Protein AF-A0A256XUZ3-F1 (afdb_monomer_lite)

Secondary structure (DSSP, 8-state):
-HHHHHHHHHHHHHHHHHHHHHHHHTTHHHHHHHTT-TT-HHHHHHHHHHHHHHHHHHHHHHHHHHHHHHHHHSS---HHHHHHHHHHHHHHHHHHHHHHHHHHHHHHHHHHHHTTSSSSS----------------------------------HHHHHHHHHHHHHHHHHHHHHHHHHHHHHHHHHTTSSS---HHHHHHHHHHHHHHHHHHHHHHHHHHH-S-HHHHHHHHHHHHHHHHHHTT----TT--HHHHHHHHHHH-TTS-HHHHHHHHHHHHHHHH--S---HHHHHHHHHHHHHHHHHHHHTTSS--

pLDDT: mean 73.18, std 17.3, range [32.84, 97.81]

Radius of gyration: 40.04 Å; chains: 1; bounding box: 94×62×120 Å

Structure (mmCIF, N/CA/C/O backbone):
data_AF-A0A256XUZ3-F1
#
_entry.id   AF-A0A256XUZ3-F1
#
loop_
_atom_site.group_PDB
_atom_site.id
_atom_site.type_symbol
_atom_site.label_atom_id
_atom_site.label_alt_id
_atom_site.label_comp_id
_atom_site.label_asym_id
_atom_site.label_entity_id
_atom_site.label_seq_id
_atom_site.pdbx_PDB_ins_code
_atom_site.Cartn_x
_atom_site.Cartn_y
_atom_site.Cartn_z
_atom_site.occupancy
_atom_site.B_iso_or_equiv
_atom_site.auth_seq_id
_atom_site.auth_comp_id
_atom_site.auth_asym_id
_atom_site.auth_atom_id
_atom_site.pdbx_PDB_model_num
ATOM 1 N N . MET A 1 1 ? 4.227 -20.526 -6.592 1.00 50.41 1 MET A N 1
ATOM 2 C CA . MET A 1 1 ? 4.902 -20.087 -7.840 1.00 50.41 1 MET A CA 1
ATOM 3 C C . MET A 1 1 ? 6.262 -19.409 -7.628 1.00 50.41 1 MET A C 1
ATOM 5 O O . MET A 1 1 ? 7.226 -19.914 -8.185 1.00 50.41 1 MET A O 1
ATOM 9 N N . ARG A 1 2 ? 6.409 -18.346 -6.809 1.00 39.12 2 ARG A N 1
ATOM 10 C CA . ARG A 1 2 ? 7.700 -17.618 -6.651 1.00 39.12 2 ARG A CA 1
ATOM 11 C C . ARG A 1 2 ? 8.914 -18.507 -6.335 1.00 39.12 2 ARG A C 1
ATOM 13 O O . ARG A 1 2 ? 9.925 -18.398 -7.014 1.00 39.12 2 ARG A O 1
ATOM 20 N N . ARG A 1 3 ? 8.809 -19.437 -5.375 1.00 54.94 3 ARG A N 1
ATOM 21 C CA . ARG A 1 3 ? 9.924 -20.339 -4.998 1.00 54.94 3 ARG A CA 1
ATOM 22 C C . ARG A 1 3 ? 10.396 -21.268 -6.128 1.00 54.94 3 ARG A C 1
ATOM 24 O O . ARG A 1 3 ? 11.566 -21.632 -6.147 1.00 54.94 3 ARG A O 1
ATOM 31 N N . TYR A 1 4 ? 9.519 -21.631 -7.067 1.00 57.84 4 TYR A N 1
ATOM 32 C CA . TYR A 1 4 ? 9.888 -22.480 -8.205 1.00 57.84 4 TYR A CA 1
ATOM 33 C C . TYR A 1 4 ? 10.671 -21.700 -9.268 1.00 57.84 4 TYR A C 1
ATOM 35 O O . TYR A 1 4 ? 11.648 -22.221 -9.794 1.00 57.84 4 TYR A O 1
ATOM 43 N N . MET A 1 5 ? 10.325 -20.433 -9.519 1.00 51.75 5 MET A N 1
ATOM 44 C CA . MET A 1 5 ? 11.054 -19.608 -10.492 1.00 51.75 5 MET A CA 1
ATOM 45 C C . MET A 1 5 ? 12.489 -19.295 -10.054 1.00 51.75 5 MET A C 1
ATOM 47 O O . MET A 1 5 ? 13.387 -19.326 -10.890 1.00 51.75 5 MET A O 1
ATOM 51 N N . TYR A 1 6 ? 12.735 -19.082 -8.755 1.00 61.41 6 TYR A N 1
ATOM 52 C CA . TYR A 1 6 ? 14.103 -18.890 -8.250 1.00 61.41 6 TYR A CA 1
ATOM 53 C C . TYR A 1 6 ? 14.989 -20.106 -8.509 1.00 61.41 6 TYR A C 1
ATOM 55 O O . TYR A 1 6 ? 16.128 -19.945 -8.934 1.00 61.41 6 TYR A O 1
ATOM 63 N N . LYS A 1 7 ? 14.457 -21.319 -8.309 1.00 67.00 7 LYS A N 1
ATOM 64 C CA . LYS A 1 7 ? 15.202 -22.555 -8.573 1.00 67.00 7 LYS A CA 1
ATOM 65 C C . LYS A 1 7 ? 15.533 -22.712 -10.055 1.00 67.00 7 LYS A C 1
ATOM 67 O O . LYS A 1 7 ? 16.659 -23.066 -10.375 1.00 67.00 7 LYS A O 1
ATOM 72 N N . VAL A 1 8 ? 14.591 -22.398 -10.947 1.00 67.00 8 VAL A N 1
ATOM 73 C CA . VAL A 1 8 ? 14.813 -22.477 -12.401 1.00 67.00 8 VAL A CA 1
ATOM 74 C C . VAL A 1 8 ? 15.864 -21.461 -12.860 1.00 67.00 8 VAL A C 1
ATOM 76 O O . VAL A 1 8 ? 16.761 -21.819 -13.617 1.00 67.00 8 VAL A O 1
ATOM 79 N N . PHE A 1 9 ? 15.812 -20.223 -12.359 1.00 69.00 9 PHE A N 1
ATOM 80 C CA . PHE A 1 9 ? 16.793 -19.190 -12.702 1.00 69.00 9 PHE A CA 1
ATOM 81 C C . PHE A 1 9 ? 18.204 -19.537 -12.207 1.00 69.00 9 PHE A C 1
ATOM 83 O O . PHE A 1 9 ? 19.164 -19.449 -12.968 1.00 69.00 9 PHE A O 1
ATOM 90 N N . TYR A 1 10 ? 18.331 -19.993 -10.957 1.00 71.81 10 TYR A N 1
ATOM 91 C CA . TYR A 1 10 ? 19.624 -20.398 -10.397 1.00 71.81 10 TYR A CA 1
ATOM 92 C C . TYR A 1 10 ? 20.227 -21.591 -11.144 1.00 71.81 10 TYR A C 1
ATOM 94 O O . TYR A 1 10 ? 21.433 -21.638 -11.370 1.00 71.81 10 TYR A O 1
ATOM 102 N N . LEU A 1 11 ? 19.384 -22.536 -11.564 1.00 73.62 11 LEU A N 1
ATOM 103 C CA . LEU A 1 11 ? 19.809 -23.715 -12.308 1.00 73.62 11 LEU A CA 1
ATOM 104 C C . LEU A 1 11 ? 20.280 -23.347 -13.722 1.00 73.62 11 LEU A C 1
ATOM 106 O O . LEU A 1 11 ? 21.341 -23.800 -14.140 1.00 73.62 11 LEU A O 1
ATOM 110 N N . ALA A 1 12 ? 19.567 -22.454 -14.417 1.00 68.62 12 ALA A N 1
ATOM 111 C CA . ALA A 1 12 ? 20.003 -21.927 -15.712 1.00 68.62 12 ALA A CA 1
ATOM 112 C C . ALA A 1 12 ? 21.345 -21.178 -15.608 1.00 68.62 12 ALA A C 1
ATOM 114 O O . ALA A 1 12 ? 22.254 -21.409 -16.403 1.00 68.62 12 ALA A O 1
ATOM 115 N N . MET A 1 13 ? 21.498 -20.340 -14.582 1.00 70.69 13 MET A N 1
ATOM 116 C CA . MET A 1 13 ? 22.736 -19.604 -14.308 1.00 70.69 13 MET A CA 1
ATOM 117 C C . MET A 1 13 ? 23.909 -20.528 -13.983 1.00 70.69 13 MET A C 1
ATOM 119 O O . MET A 1 13 ? 25.001 -20.353 -14.520 1.00 70.69 13 MET A O 1
ATOM 123 N N . SER A 1 14 ? 23.677 -21.551 -13.158 1.00 74.12 14 SER A N 1
ATOM 124 C CA . SER A 1 14 ? 24.688 -22.555 -12.831 1.00 74.12 14 SER A CA 1
ATOM 125 C C . SER A 1 14 ? 25.152 -23.311 -14.076 1.00 74.12 14 SER A C 1
ATOM 127 O O . SER A 1 14 ? 26.349 -23.507 -14.239 1.00 74.12 14 SER A O 1
ATOM 129 N N . ILE A 1 15 ? 24.236 -23.697 -14.972 1.00 72.62 15 ILE A N 1
ATOM 130 C CA . ILE A 1 15 ? 24.580 -24.398 -16.219 1.00 72.62 15 ILE A CA 1
ATOM 131 C C . ILE A 1 15 ? 25.445 -23.509 -17.120 1.00 72.62 15 ILE A C 1
ATOM 133 O O . ILE A 1 15 ? 26.460 -23.970 -17.638 1.00 72.62 15 ILE A O 1
ATOM 137 N N . ILE A 1 16 ? 25.086 -22.230 -17.275 1.00 71.50 16 ILE A N 1
ATOM 138 C CA . ILE A 1 16 ? 25.849 -21.275 -18.094 1.00 71.50 16 ILE A CA 1
ATOM 139 C C . ILE A 1 16 ? 27.266 -21.087 -17.536 1.00 71.50 16 ILE A C 1
ATOM 141 O O . ILE A 1 16 ? 28.240 -21.137 -18.290 1.00 71.50 16 ILE A O 1
ATOM 145 N N . ILE A 1 17 ? 27.401 -20.920 -16.218 1.00 73.44 17 ILE A N 1
ATOM 146 C CA . ILE A 1 17 ? 28.706 -20.774 -15.561 1.00 73.44 17 ILE A CA 1
ATOM 147 C C . ILE A 1 17 ? 29.530 -22.057 -15.725 1.00 73.44 17 ILE A C 1
ATOM 149 O O . ILE A 1 17 ? 30.690 -21.987 -16.122 1.00 73.44 17 ILE A O 1
ATOM 153 N N . SER A 1 18 ? 28.937 -23.232 -15.501 1.00 71.75 18 SER A N 1
ATOM 154 C CA . SER A 1 18 ? 29.626 -24.518 -15.657 1.00 71.75 18 SER A CA 1
ATOM 155 C C . SER A 1 18 ? 30.091 -24.780 -17.092 1.00 71.75 18 SER A C 1
ATOM 157 O O . SER A 1 18 ? 31.205 -25.263 -17.278 1.00 71.75 18 SER A O 1
ATOM 159 N N . LEU A 1 19 ? 29.297 -24.421 -18.107 1.00 69.62 19 LEU A N 1
ATOM 160 C CA . LEU A 1 19 ? 29.701 -24.527 -19.516 1.00 69.62 19 LEU A CA 1
ATOM 161 C C . LEU A 1 19 ? 30.858 -23.578 -19.852 1.00 69.62 19 LEU A C 1
ATOM 163 O O . LEU A 1 19 ? 31.786 -23.969 -20.558 1.00 69.62 19 LEU A O 1
ATOM 167 N N . SER A 1 20 ? 30.835 -22.364 -19.299 1.00 67.81 20 SER A N 1
ATOM 168 C CA . SER A 1 20 ? 31.886 -21.357 -19.500 1.00 67.81 20 SER A CA 1
ATOM 169 C C . SER A 1 20 ? 33.211 -21.788 -18.859 1.00 67.81 20 SER A C 1
ATOM 171 O O . SER A 1 20 ? 34.271 -21.701 -19.475 1.00 67.81 20 SER A O 1
ATOM 173 N N . VAL A 1 21 ? 33.147 -22.310 -17.630 1.00 72.75 21 VAL A N 1
ATOM 174 C CA . VAL A 1 21 ? 34.315 -22.773 -16.866 1.00 72.75 21 VAL A CA 1
ATOM 175 C C . VAL A 1 21 ? 34.870 -24.084 -17.429 1.00 72.75 21 VAL A C 1
ATOM 177 O O . VAL A 1 21 ? 36.085 -24.226 -17.545 1.00 72.75 21 VAL A O 1
ATOM 180 N N . GLY A 1 22 ? 34.011 -25.022 -17.841 1.00 70.44 22 GLY A N 1
ATOM 181 C CA . GLY A 1 22 ? 34.435 -26.282 -18.462 1.00 70.44 22 GLY A CA 1
ATOM 182 C C . GLY A 1 22 ? 35.214 -26.073 -19.764 1.00 70.44 22 GLY A C 1
ATOM 183 O O . GLY A 1 22 ? 36.191 -26.774 -20.018 1.00 70.44 22 GLY A O 1
ATOM 184 N N . TRP A 1 23 ? 34.844 -25.058 -20.549 1.00 62.03 23 TRP A N 1
ATOM 185 C CA . TRP A 1 23 ? 35.613 -24.635 -21.723 1.00 62.03 23 TRP A CA 1
ATOM 186 C C . TRP A 1 23 ? 36.977 -24.035 -21.352 1.00 62.03 23 TRP A C 1
ATOM 188 O O . TRP A 1 23 ? 37.973 -24.329 -22.010 1.00 62.03 23 TRP A O 1
ATOM 198 N N . LEU A 1 24 ? 37.043 -23.248 -20.271 1.00 57.44 24 LEU A N 1
ATOM 199 C CA . LEU A 1 24 ? 38.278 -22.622 -19.785 1.00 57.44 24 LEU A CA 1
ATOM 200 C C . LEU A 1 24 ? 39.294 -23.644 -19.243 1.00 57.44 24 LEU A C 1
ATOM 202 O O . LEU A 1 24 ? 40.498 -23.479 -19.402 1.00 57.44 24 LEU A O 1
ATOM 206 N N . ILE A 1 25 ? 38.821 -24.716 -18.605 1.00 67.75 25 ILE A N 1
ATOM 207 C CA . ILE A 1 25 ? 39.689 -25.749 -18.016 1.00 67.75 25 ILE A CA 1
ATOM 208 C C . ILE A 1 25 ? 40.275 -26.679 -19.092 1.00 67.75 25 ILE A C 1
ATOM 210 O O . ILE A 1 25 ? 41.312 -27.293 -18.864 1.00 67.75 25 ILE A O 1
ATOM 214 N N . ASN A 1 26 ? 39.677 -26.749 -20.287 1.00 57.66 26 ASN A N 1
ATOM 215 C CA . ASN A 1 26 ? 40.142 -27.618 -21.376 1.00 57.66 26 ASN A CA 1
ATOM 216 C C . ASN A 1 26 ? 41.239 -26.985 -22.268 1.00 57.66 26 ASN A C 1
ATOM 218 O O . ASN A 1 26 ? 41.648 -27.562 -23.277 1.00 57.66 26 ASN A O 1
ATOM 222 N N . ILE A 1 27 ? 41.755 -25.814 -21.879 1.00 55.72 27 ILE A N 1
ATOM 223 C CA . ILE A 1 27 ? 42.863 -25.107 -22.542 1.00 55.72 27 ILE A CA 1
ATOM 224 C C . ILE A 1 27 ? 44.182 -25.919 -22.627 1.00 55.72 27 ILE A C 1
ATOM 226 O O . ILE A 1 27 ? 44.805 -25.877 -23.690 1.00 55.72 27 ILE A O 1
ATOM 230 N N . PRO A 1 28 ? 44.625 -26.722 -21.633 1.00 52.62 28 PRO A N 1
ATOM 231 C CA . PRO A 1 28 ? 45.921 -27.404 -21.718 1.00 52.62 28 PRO A CA 1
ATOM 232 C C . PRO A 1 28 ? 45.946 -28.568 -22.728 1.00 52.62 28 PRO A C 1
ATOM 234 O O . PRO A 1 28 ? 47.021 -29.017 -23.120 1.00 52.62 28 PRO A O 1
ATOM 237 N N . TYR A 1 29 ? 44.789 -29.036 -23.217 1.00 52.72 29 TYR A N 1
ATOM 238 C CA . TYR A 1 29 ? 44.732 -29.998 -24.329 1.00 52.72 29 TYR A CA 1
ATOM 239 C C . TYR A 1 29 ? 44.915 -29.342 -25.708 1.00 52.72 29 TYR A C 1
ATOM 241 O O . TYR A 1 29 ? 45.295 -30.021 -26.663 1.00 52.72 29 TYR A O 1
ATOM 249 N N . GLN A 1 30 ? 44.695 -28.029 -25.825 1.00 49.94 30 GLN A N 1
ATOM 250 C CA . GLN A 1 30 ? 44.866 -27.293 -27.081 1.00 49.94 30 GLN A CA 1
ATOM 251 C C . GLN A 1 30 ? 46.348 -27.024 -27.385 1.00 49.94 30 GLN A C 1
ATOM 253 O O . GLN A 1 30 ? 46.742 -27.087 -28.547 1.00 49.94 30 GLN A O 1
ATOM 258 N N . GLU A 1 31 ? 47.200 -26.828 -26.370 1.00 50.59 31 GLU A N 1
ATOM 259 C CA . GLU A 1 31 ? 48.636 -26.553 -26.566 1.00 50.59 31 GLU A CA 1
ATOM 260 C C . GLU A 1 31 ? 49.389 -27.697 -27.273 1.00 50.59 31 GLU A C 1
ATOM 262 O O . GLU A 1 31 ? 50.265 -27.446 -28.102 1.00 50.59 31 GLU A O 1
ATOM 267 N N . LYS A 1 32 ? 49.014 -28.963 -27.032 1.00 52.03 32 LYS A N 1
ATOM 268 C CA . LYS A 1 32 ? 49.636 -30.116 -27.717 1.00 52.03 32 LYS A CA 1
ATOM 269 C C . LYS A 1 32 ? 49.246 -30.238 -29.193 1.00 52.03 32 LYS A C 1
ATOM 271 O O . LYS A 1 32 ? 50.032 -30.761 -29.978 1.00 52.03 32 LYS A O 1
ATOM 276 N N . ILE A 1 33 ? 48.070 -29.743 -29.580 1.00 52.03 33 ILE A N 1
ATOM 277 C CA . ILE A 1 33 ? 47.629 -29.681 -30.985 1.00 52.03 33 ILE A CA 1
ATOM 278 C C . ILE A 1 33 ? 48.245 -28.450 -31.682 1.00 52.03 33 ILE A C 1
ATOM 280 O O . ILE A 1 33 ? 48.550 -28.490 -32.874 1.00 52.03 33 ILE A O 1
ATOM 284 N N . PHE A 1 34 ? 48.512 -27.384 -30.922 1.00 46.97 34 PHE A N 1
ATOM 285 C CA . PHE A 1 34 ? 49.065 -26.112 -31.396 1.00 46.97 34 PHE A CA 1
ATOM 286 C C . PHE A 1 34 ? 50.466 -26.216 -32.015 1.00 46.97 34 PHE A C 1
ATOM 288 O O . PHE A 1 34 ? 50.749 -25.531 -32.995 1.00 46.97 34 PHE A O 1
ATOM 295 N N . ASN A 1 35 ? 51.324 -27.108 -31.511 1.00 50.84 35 ASN A N 1
ATOM 296 C CA . ASN A 1 35 ? 52.684 -27.263 -32.044 1.00 50.84 35 ASN A CA 1
ATOM 297 C C . ASN A 1 35 ? 52.763 -28.031 -33.378 1.00 50.84 35 ASN A C 1
ATOM 299 O O . ASN A 1 35 ? 53.811 -28.015 -34.018 1.00 50.84 35 ASN A O 1
ATOM 303 N N . ILE A 1 36 ? 51.681 -28.677 -33.830 1.00 51.81 36 ILE A N 1
ATOM 304 C CA . ILE A 1 36 ? 51.657 -29.431 -35.100 1.00 51.81 36 ILE A CA 1
ATOM 305 C C . ILE A 1 36 ? 51.030 -28.608 -36.244 1.00 51.81 36 ILE A C 1
ATOM 307 O O . ILE A 1 36 ? 51.237 -28.917 -37.415 1.00 51.81 36 ILE A O 1
ATOM 311 N N . VAL A 1 37 ? 50.328 -27.507 -35.948 1.00 47.38 37 VAL A N 1
ATOM 312 C CA . VAL A 1 37 ? 49.571 -26.729 -36.949 1.00 47.38 37 VAL A CA 1
ATOM 313 C C . VAL A 1 37 ? 50.014 -25.263 -36.955 1.00 47.38 37 VAL A C 1
ATOM 315 O O . VAL A 1 37 ? 49.250 -24.346 -36.673 1.00 47.38 37 VAL A O 1
ATOM 318 N N . VAL A 1 38 ? 51.269 -25.021 -37.335 1.00 47.53 38 VAL A N 1
ATOM 319 C CA . VAL A 1 38 ? 51.897 -23.681 -37.402 1.00 47.53 38 VAL A CA 1
ATOM 320 C C . VAL A 1 38 ? 51.311 -22.781 -38.519 1.00 47.53 38 VAL A C 1
ATOM 322 O O . VAL A 1 38 ? 51.736 -21.647 -38.692 1.00 47.53 38 VAL A O 1
ATOM 325 N N . ASN A 1 39 ? 50.281 -23.217 -39.257 1.00 52.41 39 ASN A N 1
ATOM 326 C CA . ASN A 1 39 ? 49.783 -22.505 -40.446 1.00 52.41 39 ASN A CA 1
ATOM 327 C C . ASN A 1 39 ? 48.272 -22.195 -40.483 1.00 52.41 39 ASN A C 1
ATOM 329 O O . ASN A 1 39 ? 47.746 -21.889 -41.550 1.00 52.41 39 ASN A O 1
ATOM 333 N N . MET A 1 40 ? 47.552 -22.226 -39.356 1.00 53.09 40 MET A N 1
ATOM 334 C CA . MET A 1 40 ? 46.112 -21.893 -39.329 1.00 53.09 40 MET A CA 1
ATOM 335 C C . MET A 1 40 ? 45.776 -20.703 -38.404 1.00 53.09 40 MET A C 1
ATOM 337 O O . MET A 1 40 ? 44.991 -20.854 -37.465 1.00 53.09 40 MET A O 1
ATOM 341 N N . PRO A 1 41 ? 46.283 -19.481 -38.679 1.00 65.00 41 PRO A N 1
ATOM 342 C CA . PRO A 1 41 ? 45.883 -18.268 -37.949 1.00 65.00 41 PRO A CA 1
ATOM 343 C C . PRO A 1 41 ? 44.366 -18.012 -38.013 1.00 65.00 41 PRO A C 1
ATOM 345 O O . PRO A 1 41 ? 43.793 -17.378 -37.129 1.00 65.00 41 PRO A O 1
ATOM 348 N N . LEU A 1 42 ? 43.698 -18.554 -39.034 1.00 59.41 42 LEU A N 1
ATOM 349 C CA . LEU A 1 42 ? 42.261 -18.424 -39.244 1.00 59.41 42 LEU A CA 1
ATOM 350 C C . LEU A 1 42 ? 41.437 -19.173 -38.186 1.00 59.41 42 LEU A C 1
ATOM 352 O O . LEU A 1 42 ? 40.407 -18.671 -37.751 1.00 59.41 42 LEU A O 1
ATOM 356 N N . LEU A 1 43 ? 41.907 -20.339 -37.734 1.00 62.69 43 LEU A N 1
ATOM 357 C CA . LEU A 1 43 ? 41.189 -21.188 -36.777 1.00 62.69 43 LEU A CA 1
ATOM 358 C C . LEU A 1 43 ? 41.300 -20.628 -35.350 1.00 62.69 43 LEU A C 1
ATOM 360 O O . LEU A 1 43 ? 40.322 -20.625 -34.606 1.00 62.69 43 LEU A O 1
ATOM 364 N N . PHE A 1 44 ? 42.457 -20.048 -35.011 1.00 67.25 44 PHE A N 1
ATOM 365 C CA . PHE A 1 44 ? 42.651 -19.305 -33.764 1.00 67.25 44 PHE A CA 1
ATOM 366 C C . PHE A 1 44 ? 41.776 -18.047 -33.701 1.00 67.25 44 PHE A C 1
ATOM 368 O O . PHE A 1 44 ? 41.102 -17.812 -32.700 1.00 67.25 44 PHE A O 1
ATOM 375 N N . MET A 1 45 ? 41.728 -17.275 -34.792 1.00 68.06 45 MET A N 1
ATOM 376 C CA . MET A 1 45 ? 40.856 -16.102 -34.901 1.00 68.06 45 MET A CA 1
ATOM 377 C C . MET A 1 45 ? 39.375 -16.484 -34.792 1.00 68.06 45 MET A C 1
ATOM 379 O O . MET A 1 45 ? 38.622 -15.787 -34.115 1.00 68.06 45 MET A O 1
ATOM 383 N N . LEU A 1 46 ? 38.961 -17.610 -35.390 1.00 69.50 46 LEU A N 1
ATOM 384 C CA . LEU A 1 46 ? 37.590 -18.114 -35.282 1.00 69.50 46 LEU A CA 1
ATOM 385 C C . LEU A 1 46 ? 37.241 -18.493 -33.835 1.00 69.50 46 LEU A C 1
ATOM 387 O O . LEU A 1 46 ? 36.203 -18.069 -33.336 1.00 69.50 46 LEU A O 1
ATOM 391 N N . ASN A 1 47 ? 38.126 -19.225 -33.148 1.00 72.88 47 ASN A N 1
ATOM 392 C CA . ASN A 1 47 ? 37.919 -19.644 -31.758 1.00 72.88 47 ASN A CA 1
ATOM 393 C C . ASN A 1 47 ? 37.842 -18.450 -30.801 1.00 72.88 47 ASN A C 1
ATOM 395 O O . ASN A 1 47 ? 36.941 -18.366 -29.961 1.00 72.88 47 ASN A O 1
ATOM 399 N N . LEU A 1 48 ? 38.754 -17.490 -30.953 1.00 73.50 48 LEU A N 1
ATOM 400 C CA . LEU A 1 48 ? 38.756 -16.279 -30.142 1.00 73.50 48 LEU A CA 1
ATOM 401 C C . LEU A 1 48 ? 37.472 -15.463 -30.374 1.00 73.50 48 LEU A C 1
ATOM 403 O O . LEU A 1 48 ? 36.875 -14.938 -29.437 1.00 73.50 48 LEU A O 1
ATOM 407 N N . TRP A 1 49 ? 36.992 -15.413 -31.615 1.00 71.75 49 TRP A N 1
ATOM 408 C CA . TRP A 1 49 ? 35.759 -14.721 -31.967 1.00 71.75 49 TRP A CA 1
ATOM 409 C C . TRP A 1 49 ? 34.500 -15.427 -31.430 1.00 71.75 49 TRP A C 1
ATOM 411 O O . TRP A 1 49 ? 33.608 -14.774 -30.879 1.00 71.75 49 TRP A O 1
ATOM 421 N N . THR A 1 50 ? 34.443 -16.763 -31.488 1.00 75.38 50 THR A N 1
ATOM 422 C CA . THR A 1 50 ? 33.368 -17.536 -30.841 1.00 75.38 50 THR A CA 1
ATOM 423 C C . THR A 1 50 ? 33.347 -17.329 -29.329 1.00 75.38 50 THR A C 1
ATOM 425 O O . THR A 1 50 ? 32.279 -17.222 -28.733 1.00 75.38 50 THR A O 1
ATOM 428 N N . TYR A 1 51 ? 34.518 -17.178 -28.707 1.00 77.88 51 TYR A N 1
ATOM 429 C CA . TYR A 1 51 ? 34.618 -16.893 -27.281 1.00 77.88 51 TYR A CA 1
ATOM 430 C C . TYR A 1 51 ? 34.030 -15.518 -26.931 1.00 77.88 51 TYR A C 1
ATOM 432 O O . TYR A 1 51 ? 33.187 -15.415 -26.041 1.00 77.88 51 TYR A O 1
ATOM 440 N N . TYR A 1 52 ? 34.399 -14.462 -27.665 1.00 76.06 52 TYR A N 1
ATOM 441 C CA . TYR A 1 52 ? 33.873 -13.117 -27.406 1.00 76.06 52 TYR A CA 1
ATOM 442 C C . TYR A 1 52 ? 32.366 -12.995 -27.659 1.00 76.06 52 TYR A C 1
ATOM 444 O O . TYR A 1 52 ? 31.681 -12.280 -26.929 1.00 76.06 52 TYR A O 1
ATOM 452 N N . THR A 1 53 ? 31.828 -13.701 -28.655 1.00 76.12 53 THR A N 1
ATOM 453 C CA . THR A 1 53 ? 30.379 -13.708 -28.917 1.00 76.12 53 THR A CA 1
ATOM 454 C C . THR A 1 53 ? 29.600 -14.439 -27.825 1.00 76.12 53 THR A C 1
ATOM 456 O O . THR A 1 53 ? 28.579 -13.925 -27.369 1.00 76.12 53 THR A O 1
ATOM 459 N N . LEU A 1 54 ? 30.107 -15.575 -27.335 1.00 75.75 54 LEU A N 1
ATOM 460 C CA . LEU A 1 54 ? 29.546 -16.277 -26.175 1.00 75.75 54 LEU A CA 1
ATOM 461 C C . LEU A 1 54 ? 29.600 -15.423 -24.902 1.00 75.75 54 LEU A C 1
ATOM 463 O O . LEU A 1 54 ? 28.619 -15.347 -24.162 1.00 75.75 54 LEU A O 1
ATOM 467 N N . LEU A 1 55 ? 30.716 -14.734 -24.660 1.00 77.38 55 LEU A N 1
ATOM 468 C CA . LEU A 1 55 ? 30.865 -13.826 -23.523 1.00 77.38 55 LEU A CA 1
ATOM 469 C C . LEU A 1 55 ? 29.869 -12.655 -23.598 1.00 77.38 55 LEU A C 1
ATOM 471 O O . LEU A 1 55 ? 29.204 -12.333 -22.617 1.00 77.38 55 LEU A O 1
ATOM 475 N N . LEU A 1 56 ? 29.714 -12.035 -24.769 1.00 77.12 56 LEU A N 1
ATOM 476 C CA . LEU A 1 56 ? 28.755 -10.946 -24.954 1.00 77.12 56 LEU A CA 1
ATOM 477 C C . LEU A 1 56 ? 27.316 -11.432 -24.736 1.00 77.12 56 LEU A C 1
ATOM 479 O O . LEU A 1 56 ? 26.540 -10.775 -24.044 1.00 77.12 56 LEU A O 1
ATOM 483 N N . LEU A 1 57 ? 26.972 -12.604 -25.278 1.00 77.88 57 LEU A N 1
ATOM 484 C CA . LEU A 1 57 ? 25.654 -13.211 -25.108 1.00 77.88 57 LEU A CA 1
ATOM 485 C C . LEU A 1 57 ? 25.343 -13.479 -23.629 1.00 77.88 57 LEU A C 1
ATOM 487 O O . LEU A 1 57 ? 24.237 -13.186 -23.176 1.00 77.88 57 LEU A O 1
ATOM 491 N N . THR A 1 58 ? 26.308 -13.992 -22.859 1.00 75.62 58 THR A N 1
ATOM 492 C CA . THR A 1 58 ? 26.104 -14.249 -21.425 1.00 75.62 58 THR A CA 1
ATOM 493 C C . THR A 1 58 ? 25.898 -12.958 -20.636 1.00 75.62 58 THR A C 1
ATOM 495 O O . THR A 1 58 ? 24.968 -12.893 -19.835 1.00 75.62 58 THR A O 1
ATOM 498 N N . ILE A 1 59 ? 26.667 -11.898 -20.910 1.00 78.19 59 ILE A N 1
ATOM 499 C CA . ILE A 1 59 ? 26.475 -10.577 -20.281 1.00 78.19 59 ILE A CA 1
ATOM 500 C C . ILE A 1 59 ? 25.078 -10.017 -20.586 1.00 78.19 59 ILE A C 1
ATOM 502 O O . ILE A 1 59 ? 24.389 -9.531 -19.687 1.00 78.19 59 ILE A O 1
ATOM 506 N N . VAL A 1 60 ? 24.627 -10.127 -21.837 1.00 78.38 60 VAL A N 1
ATOM 507 C CA . VAL A 1 60 ? 23.297 -9.670 -22.261 1.00 78.38 60 VAL A CA 1
ATOM 508 C C . VAL A 1 60 ? 22.182 -10.456 -21.557 1.00 78.38 60 VAL A C 1
ATOM 510 O O . VAL A 1 60 ? 21.218 -9.859 -21.077 1.00 78.38 60 VAL A O 1
ATOM 513 N N . LEU A 1 61 ? 22.321 -11.780 -21.430 1.00 78.56 61 LEU A N 1
ATOM 514 C CA . LEU A 1 61 ? 21.356 -12.625 -20.717 1.00 78.56 61 LEU A CA 1
ATOM 515 C C . LEU A 1 61 ? 21.312 -12.327 -19.212 1.00 78.56 61 LEU A C 1
ATOM 517 O O . LEU A 1 61 ? 20.226 -12.280 -18.632 1.00 78.56 61 LEU A O 1
ATOM 521 N N . LEU A 1 62 ? 22.466 -12.081 -18.586 1.00 76.06 62 LEU A N 1
ATOM 522 C CA . LEU A 1 62 ? 22.551 -11.662 -17.183 1.00 76.06 62 LEU A CA 1
ATOM 523 C C . LEU A 1 62 ? 21.811 -10.349 -16.948 1.00 76.06 62 LEU A C 1
ATOM 525 O O . LEU A 1 62 ? 21.017 -10.240 -16.012 1.00 76.06 62 LEU A O 1
ATOM 529 N N . PHE A 1 63 ? 22.038 -9.372 -17.824 1.00 76.88 63 PHE A N 1
ATOM 530 C CA . PHE A 1 63 ? 21.382 -8.076 -17.743 1.00 76.88 63 PHE A CA 1
ATOM 531 C C . PHE A 1 63 ? 19.865 -8.200 -17.937 1.00 76.88 63 PHE A C 1
ATOM 533 O O . PHE A 1 63 ? 19.095 -7.634 -17.163 1.00 76.88 63 PHE A O 1
ATOM 540 N N . LEU A 1 64 ? 19.420 -9.010 -18.903 1.00 74.81 64 LEU A N 1
ATOM 541 C CA . LEU A 1 64 ? 18.000 -9.295 -19.119 1.00 74.81 64 LEU A CA 1
ATOM 542 C C . LEU A 1 64 ? 17.356 -9.943 -17.884 1.00 74.81 64 LEU A C 1
ATOM 544 O O . LEU A 1 64 ? 16.278 -9.529 -17.458 1.00 74.81 64 LEU A O 1
ATOM 548 N N . GLY A 1 65 ? 18.027 -10.930 -17.285 1.00 77.12 65 GLY A N 1
ATOM 549 C CA . GLY A 1 65 ? 17.575 -11.585 -16.059 1.00 77.12 65 GLY A CA 1
ATOM 550 C C . GLY A 1 65 ? 17.460 -10.612 -14.885 1.00 77.12 65 GLY A C 1
ATOM 551 O O . GLY A 1 65 ? 16.468 -10.642 -14.157 1.00 77.12 65 GLY A O 1
ATOM 552 N N . TYR A 1 66 ? 18.428 -9.706 -14.739 1.00 77.81 66 TYR A N 1
ATOM 553 C CA . TYR A 1 66 ? 18.413 -8.664 -13.713 1.00 77.81 66 TYR A CA 1
ATOM 554 C C . TYR A 1 66 ? 17.264 -7.663 -13.912 1.00 77.81 66 TYR A C 1
ATOM 556 O O . TYR A 1 66 ? 16.532 -7.367 -12.966 1.00 77.81 66 TYR A O 1
ATOM 564 N N . MET A 1 67 ? 17.040 -7.202 -15.145 1.00 73.19 67 MET A N 1
ATOM 565 C CA . MET A 1 67 ? 15.941 -6.287 -15.470 1.00 73.19 67 MET A CA 1
ATOM 566 C C . MET A 1 67 ? 14.572 -6.942 -15.255 1.00 73.19 67 MET A C 1
ATOM 568 O O . MET A 1 67 ? 13.683 -6.332 -14.662 1.00 73.19 67 MET A O 1
ATOM 572 N N . LEU A 1 68 ? 14.408 -8.206 -15.663 1.00 72.50 68 LEU A N 1
ATOM 573 C CA . LEU A 1 68 ? 13.201 -8.987 -15.378 1.00 72.50 68 LEU A CA 1
ATOM 574 C C . LEU A 1 68 ? 12.992 -9.173 -13.874 1.00 72.50 68 LEU A C 1
ATOM 576 O O . LEU A 1 68 ? 11.863 -9.078 -13.401 1.00 72.50 68 LEU A O 1
ATOM 580 N N . TYR A 1 69 ? 14.062 -9.409 -13.113 1.00 76.06 69 TYR A N 1
ATOM 581 C CA . TYR A 1 69 ? 13.993 -9.543 -11.662 1.00 76.06 69 TYR A CA 1
ATOM 582 C C . TYR A 1 69 ? 13.498 -8.257 -10.985 1.00 76.06 69 TYR A C 1
ATOM 584 O O . TYR A 1 69 ? 12.585 -8.332 -10.161 1.00 76.06 69 TYR A O 1
ATOM 592 N N . ILE A 1 70 ? 14.038 -7.090 -11.358 1.00 68.75 70 ILE A N 1
ATOM 593 C CA . ILE A 1 70 ? 13.565 -5.789 -10.852 1.00 68.75 70 ILE A CA 1
ATOM 594 C C . ILE A 1 70 ? 12.096 -5.581 -11.225 1.00 68.75 70 ILE A C 1
ATOM 596 O O . ILE A 1 70 ? 11.267 -5.333 -10.348 1.00 68.75 70 ILE A O 1
ATOM 600 N N . ALA A 1 71 ? 11.758 -5.780 -12.503 1.00 65.81 71 ALA A N 1
ATOM 601 C CA . ALA A 1 71 ? 10.399 -5.628 -13.012 1.00 65.81 71 ALA A CA 1
ATOM 602 C C . ALA A 1 71 ? 9.381 -6.489 -12.245 1.00 65.81 71 ALA A C 1
ATOM 604 O O . ALA A 1 71 ? 8.266 -6.053 -11.952 1.00 65.81 71 ALA A O 1
ATOM 605 N N . PHE A 1 72 ? 9.764 -7.717 -11.890 1.00 66.38 72 PHE A N 1
ATOM 606 C CA . PHE A 1 72 ? 8.897 -8.635 -11.159 1.00 66.38 72 PHE A CA 1
ATOM 607 C C . PHE A 1 72 ? 8.815 -8.320 -9.663 1.00 66.38 72 PHE A C 1
ATOM 609 O O . PHE A 1 72 ? 7.759 -8.515 -9.054 1.00 66.38 72 PHE A O 1
ATOM 616 N N . LYS A 1 73 ? 9.920 -7.861 -9.059 1.00 70.50 73 LYS A N 1
ATOM 617 C CA . LYS A 1 73 ? 9.991 -7.520 -7.632 1.00 70.50 73 LYS A CA 1
ATOM 618 C C . LYS A 1 73 ? 9.070 -6.350 -7.297 1.00 70.50 73 LYS A C 1
ATOM 620 O O . LYS A 1 73 ? 8.385 -6.410 -6.281 1.00 70.50 73 LYS A O 1
ATOM 625 N N . GLU A 1 74 ? 9.015 -5.339 -8.159 1.00 66.69 74 GLU A N 1
ATOM 626 C CA . GLU A 1 74 ? 8.246 -4.120 -7.891 1.00 66.69 74 GLU A CA 1
ATOM 627 C C . GLU A 1 74 ? 6.768 -4.206 -8.288 1.00 66.69 74 GLU A C 1
ATOM 629 O O . GLU A 1 74 ? 5.994 -3.330 -7.927 1.00 66.69 74 GLU A O 1
ATOM 634 N N . ARG A 1 75 ? 6.325 -5.279 -8.967 1.00 55.72 75 ARG A N 1
ATOM 635 C CA . ARG A 1 75 ? 4.903 -5.560 -9.286 1.00 55.72 75 ARG A CA 1
ATOM 636 C C . ARG A 1 75 ? 4.142 -4.411 -9.987 1.00 55.72 75 ARG A C 1
ATOM 638 O O . ARG A 1 75 ? 2.921 -4.477 -10.088 1.00 55.72 75 ARG A O 1
ATOM 645 N N . LEU A 1 76 ? 4.859 -3.409 -10.497 1.00 53.03 76 LEU A N 1
ATOM 646 C CA . LEU A 1 76 ? 4.339 -2.128 -10.994 1.00 53.03 76 LEU A CA 1
ATOM 647 C C . LEU A 1 76 ? 4.743 -1.834 -12.442 1.00 53.03 76 LEU A C 1
ATOM 649 O O . LEU A 1 76 ? 4.552 -0.725 -12.936 1.00 53.03 76 LEU A O 1
ATOM 653 N N . VAL A 1 77 ? 5.279 -2.817 -13.165 1.00 53.56 77 VAL A N 1
ATOM 654 C CA . VAL A 1 77 ? 5.649 -2.588 -14.561 1.00 53.56 77 VAL A CA 1
ATOM 655 C C . VAL A 1 77 ? 4.396 -2.552 -15.427 1.00 53.56 77 VAL A C 1
ATOM 657 O O . VAL A 1 77 ? 3.845 -3.573 -15.840 1.00 53.56 77 VAL A O 1
ATOM 660 N N . ASN A 1 78 ? 3.956 -1.328 -15.707 1.00 61.56 78 ASN A N 1
ATOM 661 C CA . ASN A 1 78 ? 2.988 -1.008 -16.742 1.00 61.56 78 ASN A CA 1
ATOM 662 C C . ASN A 1 78 ? 3.391 -1.729 -18.045 1.00 61.56 78 ASN A C 1
ATOM 664 O O . ASN A 1 78 ? 4.555 -1.668 -18.449 1.00 61.56 78 ASN A O 1
ATOM 668 N N . LYS A 1 79 ? 2.447 -2.402 -18.725 1.00 63.62 79 LYS A N 1
ATOM 669 C CA . LYS A 1 79 ? 2.707 -3.213 -19.940 1.00 63.62 79 LYS A CA 1
ATOM 670 C C . LYS A 1 79 ? 3.536 -2.467 -20.999 1.00 63.62 79 LYS A C 1
ATOM 672 O O . LYS A 1 79 ? 4.280 -3.090 -21.751 1.00 63.62 79 LYS A O 1
ATOM 677 N N . ARG A 1 80 ? 3.429 -1.135 -21.040 1.00 60.94 80 ARG A N 1
ATOM 678 C CA . ARG A 1 80 ? 4.186 -0.254 -21.943 1.00 60.94 80 ARG A CA 1
ATOM 679 C C . ARG A 1 80 ? 5.700 -0.256 -21.682 1.00 60.94 80 ARG A C 1
ATOM 681 O O . ARG A 1 80 ? 6.463 -0.265 -22.640 1.00 60.94 80 ARG A O 1
ATOM 688 N N . SER A 1 81 ? 6.132 -0.308 -20.421 1.00 67.44 81 SER A N 1
ATOM 689 C CA . SER A 1 81 ? 7.557 -0.354 -20.048 1.00 67.44 81 SER A CA 1
ATOM 690 C C . SER A 1 81 ? 8.202 -1.678 -20.472 1.00 67.44 81 SER A C 1
ATOM 692 O O . SER A 1 81 ? 9.281 -1.693 -21.063 1.00 67.44 81 SER A O 1
ATOM 694 N N . LEU A 1 82 ? 7.485 -2.792 -20.300 1.00 68.75 82 LEU A N 1
ATOM 695 C CA . LEU A 1 82 ? 7.963 -4.106 -20.733 1.00 68.75 82 LEU A CA 1
ATOM 696 C C . LEU A 1 82 ? 8.144 -4.178 -22.260 1.00 68.75 82 LEU A C 1
ATOM 698 O O . LEU A 1 82 ? 9.146 -4.711 -22.734 1.00 68.75 82 LEU A O 1
ATOM 702 N N . MET A 1 83 ? 7.228 -3.583 -23.032 1.00 70.38 83 MET A N 1
ATOM 703 C CA . MET A 1 83 ? 7.364 -3.503 -24.492 1.00 70.38 83 MET A CA 1
ATOM 704 C C . MET A 1 83 ? 8.554 -2.639 -24.926 1.00 70.38 83 MET A C 1
ATOM 706 O O . MET A 1 83 ? 9.234 -2.997 -25.88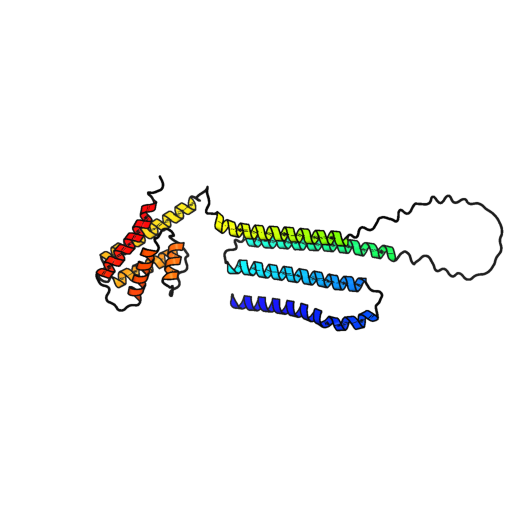4 1.00 70.38 83 MET A O 1
ATOM 710 N N . ALA A 1 84 ? 8.848 -1.544 -24.219 1.00 69.06 84 ALA A N 1
ATOM 711 C CA . ALA A 1 84 ? 10.008 -0.704 -24.520 1.00 69.06 84 ALA A CA 1
ATOM 712 C C . ALA A 1 84 ? 11.335 -1.454 -24.304 1.00 69.06 84 ALA A C 1
ATOM 714 O O . ALA A 1 84 ? 12.224 -1.383 -25.153 1.00 69.06 84 ALA A O 1
ATOM 715 N N . VAL A 1 85 ? 11.442 -2.228 -23.217 1.00 71.19 85 VAL A N 1
ATOM 716 C CA . VAL A 1 85 ? 12.623 -3.063 -22.930 1.00 71.19 85 VAL A CA 1
ATOM 717 C C . VAL A 1 85 ? 12.787 -4.179 -23.965 1.00 71.19 85 VAL A C 1
ATOM 719 O O . VAL A 1 85 ? 13.896 -4.443 -24.423 1.00 71.19 85 VAL A O 1
ATOM 722 N N . LEU A 1 86 ? 11.693 -4.819 -24.386 1.00 71.75 86 LEU A N 1
ATOM 723 C CA . LEU A 1 86 ? 11.751 -5.816 -25.459 1.00 71.75 86 LEU A CA 1
ATOM 724 C C . LEU A 1 86 ? 12.165 -5.193 -26.799 1.00 71.75 86 LEU A C 1
ATOM 726 O O . LEU A 1 86 ? 12.971 -5.772 -27.524 1.00 71.75 86 LEU A O 1
ATOM 730 N N . CYS A 1 87 ? 11.653 -4.004 -27.123 1.00 74.00 87 CYS A N 1
ATOM 731 C CA . CYS A 1 87 ? 11.966 -3.318 -28.374 1.00 74.00 87 CYS A CA 1
ATOM 732 C C . CYS A 1 87 ? 13.443 -2.896 -28.441 1.00 74.00 87 CYS A C 1
ATOM 734 O O . CYS A 1 87 ? 14.102 -3.116 -29.459 1.00 74.00 87 CYS A O 1
ATOM 736 N N . SER A 1 88 ? 14.001 -2.368 -27.344 1.00 70.81 88 SER A N 1
ATOM 737 C CA . SER A 1 88 ? 15.428 -2.021 -27.280 1.00 70.81 88 SER A CA 1
ATOM 738 C C . SER A 1 88 ? 16.327 -3.252 -27.427 1.00 70.81 88 SER A C 1
ATOM 740 O O . SER A 1 88 ? 17.362 -3.185 -28.090 1.00 70.81 88 SER A O 1
ATOM 742 N N . PHE A 1 89 ? 15.899 -4.397 -26.893 1.00 71.06 89 PHE A N 1
ATOM 743 C CA . PHE A 1 89 ? 16.608 -5.664 -27.041 1.00 71.06 89 PHE A CA 1
ATOM 744 C C . PHE A 1 89 ? 16.624 -6.166 -28.489 1.00 71.06 89 PHE A C 1
ATOM 746 O O . PHE A 1 89 ? 17.677 -6.548 -29.000 1.00 71.06 89 PHE A O 1
ATOM 753 N N . ILE A 1 90 ? 15.474 -6.130 -29.171 1.00 75.75 90 ILE A N 1
ATOM 754 C CA . ILE A 1 90 ? 15.370 -6.504 -30.590 1.00 75.75 90 ILE A CA 1
ATOM 755 C C . ILE A 1 90 ? 16.292 -5.620 -31.438 1.00 75.75 90 ILE A C 1
ATOM 757 O O . ILE A 1 90 ? 16.995 -6.121 -32.315 1.00 75.75 90 ILE A O 1
ATOM 761 N N . LEU A 1 91 ? 16.338 -4.319 -31.143 1.00 75.50 91 LEU A N 1
ATOM 762 C CA . LEU A 1 91 ? 17.195 -3.373 -31.852 1.00 75.50 91 LEU A CA 1
ATOM 763 C C . LEU A 1 91 ? 18.683 -3.689 -31.631 1.00 75.50 91 LEU A C 1
ATOM 765 O O . LEU A 1 91 ? 19.452 -3.723 -32.591 1.00 75.50 91 LEU A O 1
ATOM 769 N N . LEU A 1 92 ? 19.086 -4.010 -30.399 1.00 73.44 92 LEU A N 1
ATOM 770 C CA . LEU A 1 92 ? 20.458 -4.423 -30.089 1.00 73.44 92 LEU A CA 1
ATOM 771 C C . LEU A 1 92 ? 20.851 -5.720 -30.824 1.00 73.44 92 LEU A C 1
ATOM 773 O O . LEU A 1 92 ? 21.938 -5.806 -31.405 1.00 73.44 92 LEU A O 1
ATOM 777 N N . ALA A 1 93 ? 19.958 -6.713 -30.854 1.00 70.75 93 ALA A N 1
ATOM 778 C CA . ALA A 1 93 ? 20.164 -7.960 -31.591 1.00 70.75 93 ALA A CA 1
ATOM 779 C C . ALA A 1 93 ? 20.296 -7.720 -33.109 1.00 70.75 93 ALA A C 1
ATOM 781 O O . ALA A 1 93 ? 21.176 -8.282 -33.759 1.00 70.75 93 ALA A O 1
ATOM 782 N N . ALA A 1 94 ? 19.480 -6.829 -33.677 1.00 73.62 94 ALA A N 1
ATOM 783 C CA . ALA A 1 94 ? 19.572 -6.459 -35.087 1.00 73.62 94 ALA A CA 1
ATOM 784 C C . ALA A 1 94 ? 20.903 -5.760 -35.421 1.00 73.62 94 ALA A C 1
ATOM 786 O O . ALA A 1 94 ? 21.546 -6.091 -36.416 1.00 73.62 94 ALA A O 1
ATOM 787 N N . VAL A 1 95 ? 21.359 -4.832 -34.572 1.00 77.00 95 VAL A N 1
ATOM 788 C CA . VAL A 1 95 ? 22.633 -4.120 -34.769 1.00 77.00 95 VAL A CA 1
ATOM 789 C C . VAL A 1 95 ? 23.819 -5.081 -34.712 1.00 77.00 95 VAL A C 1
ATOM 791 O O . VAL A 1 95 ? 24.682 -5.052 -35.590 1.00 77.00 95 VAL A O 1
ATOM 794 N N . THR A 1 96 ? 23.848 -5.964 -33.714 1.00 73.38 96 THR A N 1
ATOM 795 C CA . THR A 1 96 ? 24.898 -6.989 -33.583 1.00 73.38 96 THR A CA 1
ATOM 796 C C . THR A 1 96 ? 24.925 -7.943 -34.778 1.00 73.38 96 THR A C 1
ATOM 798 O O . THR A 1 96 ? 26.005 -8.231 -35.297 1.00 73.38 96 THR A O 1
ATOM 801 N N . TYR A 1 97 ? 23.760 -8.352 -35.288 1.00 75.19 97 TYR A N 1
ATOM 802 C CA . TYR A 1 97 ? 23.650 -9.141 -36.517 1.00 75.19 97 TYR A CA 1
ATOM 803 C C . TYR A 1 97 ? 24.171 -8.391 -37.759 1.00 75.19 97 TYR A C 1
ATOM 805 O O . TYR A 1 97 ? 24.921 -8.953 -38.559 1.00 75.19 97 TYR A O 1
ATOM 813 N N . CYS A 1 98 ? 23.846 -7.103 -37.908 1.00 75.31 98 CYS A N 1
ATOM 814 C CA . CYS A 1 98 ? 24.361 -6.274 -39.003 1.00 75.31 98 CYS A CA 1
ATOM 815 C C . CYS A 1 98 ? 25.889 -6.142 -38.963 1.00 75.31 98 CYS A C 1
ATOM 817 O O . CYS A 1 98 ? 26.550 -6.295 -39.992 1.00 75.31 98 CYS A O 1
ATOM 819 N N . ILE A 1 99 ? 26.462 -5.905 -37.778 1.00 75.31 99 ILE A N 1
ATOM 820 C CA . ILE A 1 99 ? 27.917 -5.839 -37.590 1.00 75.31 99 ILE A CA 1
ATOM 821 C C . ILE A 1 99 ? 28.558 -7.177 -37.967 1.00 75.31 99 ILE A C 1
ATOM 823 O O . ILE A 1 99 ? 29.571 -7.196 -38.667 1.00 75.31 99 ILE A O 1
ATOM 827 N N . PHE A 1 100 ? 27.949 -8.292 -37.556 1.00 71.25 100 PHE A N 1
ATOM 828 C CA . PHE A 1 100 ? 28.432 -9.623 -37.904 1.00 71.25 100 PHE A CA 1
ATOM 829 C C . PHE A 1 100 ? 28.501 -9.836 -39.419 1.00 71.25 100 PHE A C 1
ATOM 831 O O . PHE A 1 100 ? 29.557 -10.201 -39.935 1.00 71.25 100 PHE A O 1
ATOM 838 N N . ASN A 1 101 ? 27.418 -9.541 -40.140 1.00 72.50 101 ASN A N 1
ATOM 839 C CA . ASN A 1 101 ? 27.382 -9.687 -41.596 1.00 72.50 101 ASN A CA 1
ATOM 840 C C . ASN A 1 101 ? 28.418 -8.799 -42.301 1.00 72.50 101 ASN A C 1
ATOM 842 O O . ASN A 1 101 ? 29.039 -9.228 -43.276 1.00 72.50 101 ASN A O 1
ATOM 846 N N . LEU A 1 102 ? 28.648 -7.584 -41.795 1.00 75.19 102 LEU A N 1
ATOM 847 C CA . LEU A 1 102 ? 29.635 -6.660 -42.354 1.00 75.19 102 LEU A CA 1
ATOM 848 C C . LEU A 1 102 ? 31.063 -7.196 -42.183 1.00 75.19 102 LEU A C 1
ATOM 850 O O . LEU A 1 102 ? 31.847 -7.206 -43.136 1.00 75.19 102 LEU A O 1
ATOM 854 N N . VAL A 1 103 ? 31.389 -7.705 -40.991 1.00 72.44 103 VAL A N 1
ATOM 855 C CA . VAL A 1 103 ? 32.690 -8.328 -40.714 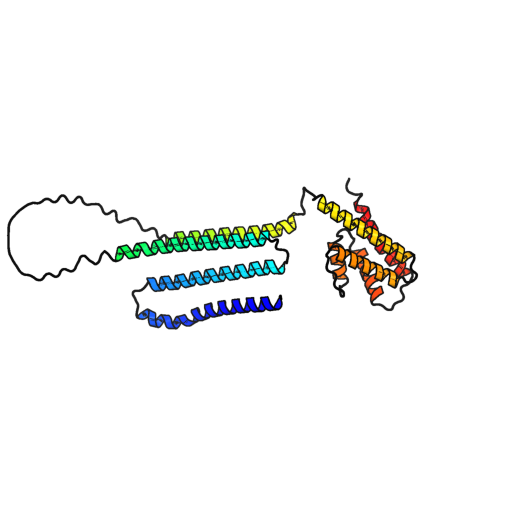1.00 72.44 103 VAL A CA 1
ATOM 856 C C . VAL A 1 103 ? 32.871 -9.595 -41.553 1.00 72.44 103 VAL A C 1
ATOM 858 O O . VAL A 1 103 ? 33.904 -9.746 -42.206 1.00 72.44 103 VAL A O 1
ATOM 861 N N . TYR A 1 104 ? 31.865 -10.471 -41.601 1.00 71.25 104 TYR A N 1
ATOM 862 C CA . TYR A 1 104 ? 31.907 -11.717 -42.370 1.00 71.25 104 TYR A CA 1
ATOM 863 C C . TYR A 1 104 ? 32.148 -11.467 -43.867 1.00 71.25 104 TYR A C 1
ATOM 865 O O . TYR A 1 104 ? 33.038 -12.074 -44.470 1.00 71.25 104 TYR A O 1
ATOM 873 N N . SER A 1 105 ? 31.422 -10.511 -44.454 1.00 71.31 105 SER A N 1
ATOM 874 C CA . SER A 1 105 ? 31.597 -10.106 -45.853 1.00 71.31 105 SER A CA 1
ATOM 875 C C . SER A 1 105 ? 33.029 -9.626 -46.132 1.00 71.31 105 SER A C 1
ATOM 877 O O . SER A 1 105 ? 33.666 -10.092 -47.081 1.00 71.31 105 SER A O 1
ATOM 879 N N . SER A 1 106 ? 33.595 -8.795 -45.245 1.00 70.31 106 SER A N 1
ATOM 880 C CA . SER A 1 106 ? 34.966 -8.280 -45.376 1.00 70.31 106 SER A CA 1
ATOM 881 C C . SER A 1 106 ? 36.038 -9.380 -45.341 1.00 70.31 106 SER A C 1
ATOM 883 O O . SER A 1 106 ? 37.056 -9.278 -46.033 1.00 70.31 106 SER A O 1
ATOM 885 N N . TYR A 1 107 ? 35.809 -10.453 -44.576 1.00 65.62 107 TYR A N 1
ATOM 886 C CA . TYR A 1 107 ? 36.712 -11.605 -44.526 1.00 65.62 107 TYR A CA 1
ATOM 887 C C . TYR A 1 107 ? 36.585 -12.512 -45.754 1.00 65.62 107 TYR A C 1
ATOM 889 O O . TYR A 1 107 ? 37.604 -12.884 -46.341 1.00 65.62 107 TYR A O 1
ATOM 897 N N . SER A 1 108 ? 35.359 -12.839 -46.176 1.00 66.62 108 SER A N 1
ATOM 898 C CA . SER A 1 108 ? 35.127 -13.746 -47.312 1.00 66.62 108 SER A CA 1
ATOM 899 C C . SER A 1 108 ? 35.726 -13.218 -48.625 1.00 66.62 108 SER A C 1
ATOM 901 O O . SER A 1 108 ? 36.339 -13.978 -49.376 1.00 66.62 108 SER A O 1
ATOM 903 N N . GLY A 1 109 ? 35.663 -11.901 -48.861 1.00 63.47 109 GLY A N 1
ATOM 904 C CA . GLY A 1 109 ? 36.181 -11.277 -50.082 1.00 63.47 109 GLY A CA 1
ATOM 905 C C . GLY A 1 109 ? 37.702 -11.370 -50.261 1.00 63.47 109 GLY A C 1
ATOM 906 O O . GLY A 1 109 ? 38.190 -11.302 -51.388 1.00 63.47 109 GLY A O 1
ATOM 907 N N . LYS A 1 110 ? 38.475 -11.562 -49.181 1.00 59.53 110 LYS A N 1
ATOM 908 C CA . LYS A 1 110 ? 39.945 -11.667 -49.258 1.00 59.53 110 LYS A CA 1
ATOM 909 C C . LYS A 1 110 ? 40.432 -13.069 -49.639 1.00 59.53 110 LYS A C 1
ATOM 911 O O . LYS A 1 110 ? 41.504 -13.190 -50.229 1.00 59.53 110 LYS A O 1
ATOM 916 N N . VAL A 1 111 ? 39.656 -14.116 -49.353 1.00 58.19 111 VAL A N 1
ATOM 917 C CA . VAL A 1 111 ? 40.047 -15.514 -49.626 1.00 58.19 111 VAL A CA 1
ATOM 918 C C . VAL A 1 111 ? 40.017 -15.824 -51.128 1.00 58.19 111 VAL A C 1
ATOM 920 O O . VAL A 1 111 ? 40.896 -16.524 -51.632 1.00 58.19 111 VAL A O 1
ATOM 923 N N . SER A 1 112 ? 39.082 -15.225 -51.868 1.00 54.72 112 SER A N 1
ATOM 924 C CA . SER A 1 112 ? 38.922 -15.447 -53.312 1.00 54.72 112 SER A CA 1
ATOM 925 C C . SER A 1 112 ? 40.035 -14.824 -54.170 1.00 54.72 112 SER A C 1
ATOM 927 O O . SER A 1 112 ? 40.260 -15.255 -55.297 1.00 54.72 112 SER A O 1
ATOM 929 N N . LEU A 1 113 ? 40.765 -13.826 -53.653 1.00 56.47 113 LEU A N 1
ATOM 930 C CA . LEU A 1 113 ? 41.874 -13.175 -54.370 1.00 56.47 113 LEU A CA 1
ATOM 931 C C . LEU A 1 113 ? 43.217 -13.908 -54.204 1.00 56.47 113 LEU A C 1
ATOM 933 O O . LEU A 1 113 ? 44.098 -13.761 -55.050 1.00 56.47 113 LEU A O 1
ATOM 937 N N . ALA A 1 114 ? 43.382 -14.710 -53.149 1.00 54.28 114 ALA A N 1
ATOM 938 C CA . ALA A 1 114 ? 44.625 -15.440 -52.890 1.00 54.28 114 ALA A CA 1
ATOM 939 C C . ALA A 1 114 ? 44.739 -16.748 -53.696 1.00 54.28 114 ALA A C 1
ATOM 941 O O . ALA A 1 114 ? 45.842 -17.170 -54.035 1.00 54.28 114 ALA A O 1
ATOM 942 N N . THR A 1 115 ? 43.617 -17.377 -54.056 1.00 53.53 115 THR A N 1
ATOM 943 C CA . THR A 1 115 ? 43.596 -18.686 -54.737 1.00 53.53 115 THR A CA 1
ATOM 944 C C . THR A 1 115 ? 43.912 -18.618 -56.233 1.00 53.53 115 THR A C 1
ATOM 946 O O . THR A 1 115 ? 44.336 -19.618 -56.803 1.00 53.53 115 THR A O 1
ATOM 949 N N . ASN A 1 116 ? 43.787 -17.452 -56.876 1.00 51.56 116 ASN A N 1
ATOM 950 C CA . ASN A 1 116 ? 43.980 -17.321 -58.327 1.00 51.56 116 ASN A CA 1
ATOM 951 C C . ASN A 1 116 ? 45.404 -16.897 -58.747 1.00 51.56 116 ASN A C 1
ATOM 953 O O . ASN A 1 116 ? 45.664 -16.672 -59.924 1.00 51.56 116 ASN A O 1
ATOM 957 N N . ARG A 1 117 ? 46.342 -16.752 -57.797 1.00 51.88 117 ARG A N 1
ATOM 958 C CA . ARG A 1 117 ? 47.718 -16.299 -58.090 1.00 51.88 117 ARG A CA 1
ATOM 959 C C . ARG A 1 117 ? 48.743 -17.426 -58.249 1.00 51.88 117 ARG A C 1
ATOM 961 O O . ARG A 1 117 ? 49.848 -17.155 -58.702 1.00 51.88 117 ARG A O 1
ATOM 968 N N . ASN A 1 118 ? 48.373 -18.673 -57.945 1.00 53.69 118 ASN A N 1
ATOM 969 C CA . ASN A 1 118 ? 49.288 -19.823 -57.976 1.00 53.69 118 A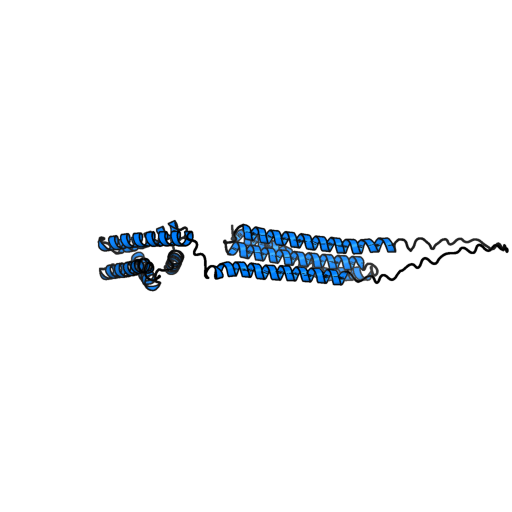SN A CA 1
ATOM 970 C C . ASN A 1 118 ? 49.091 -20.768 -59.178 1.00 53.69 118 ASN A C 1
ATOM 972 O O . ASN A 1 118 ? 49.757 -21.794 -59.252 1.00 53.69 118 ASN A O 1
ATOM 976 N N . SER A 1 119 ? 48.221 -20.443 -60.138 1.00 54.12 119 SER A N 1
ATOM 977 C CA . SER A 1 119 ? 47.937 -21.307 -61.296 1.00 54.12 119 SER A CA 1
ATOM 978 C C . SER A 1 119 ? 48.752 -20.989 -62.563 1.00 54.12 119 SER A C 1
ATOM 980 O O . SER A 1 119 ? 48.538 -21.641 -63.581 1.00 54.12 119 SER A O 1
ATOM 982 N N . SER A 1 120 ? 49.702 -20.039 -62.544 1.00 54.72 120 SER A N 1
ATOM 983 C CA . SER A 1 120 ? 50.408 -19.590 -63.766 1.00 54.72 120 SER A CA 1
ATOM 984 C C . SER A 1 120 ? 51.923 -19.851 -63.821 1.00 54.72 120 SER A C 1
ATOM 986 O O . SER A 1 120 ? 52.632 -19.135 -64.529 1.00 54.72 120 SER A O 1
ATOM 988 N N . GLY A 1 121 ? 52.463 -20.832 -63.096 1.00 56.75 121 GLY A N 1
ATOM 989 C CA . GLY A 1 121 ? 53.913 -21.062 -63.091 1.00 56.75 121 GLY A CA 1
ATOM 990 C C . GLY A 1 121 ? 54.299 -22.511 -62.855 1.00 56.75 121 GLY A C 1
ATOM 991 O O . GLY A 1 121 ? 54.701 -22.859 -61.753 1.00 56.75 121 GLY A O 1
ATOM 992 N N . GLY A 1 122 ? 54.180 -23.357 -63.878 1.00 53.72 122 GLY A N 1
ATOM 993 C CA . GLY A 1 122 ? 54.572 -24.759 -63.745 1.00 53.72 122 GLY A CA 1
ATOM 994 C C . GLY A 1 122 ? 54.472 -25.593 -65.016 1.00 53.72 122 GLY A C 1
ATOM 995 O O . GLY A 1 122 ? 54.076 -26.747 -64.939 1.00 53.72 122 GLY A O 1
ATOM 996 N N . SER A 1 123 ? 54.809 -25.043 -66.184 1.00 52.69 123 SER A N 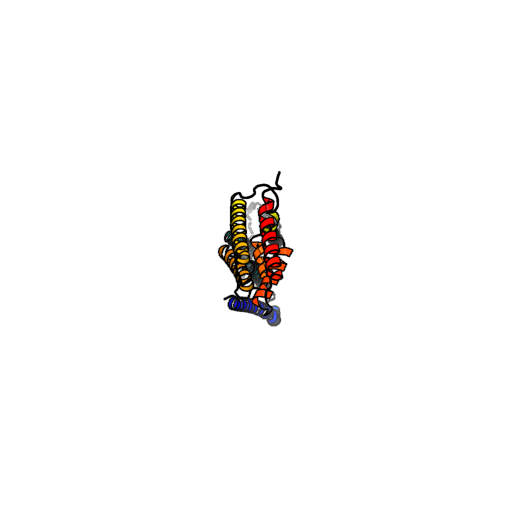1
ATOM 997 C CA . SER A 1 123 ? 55.119 -25.864 -67.360 1.00 52.69 123 SER A CA 1
ATOM 998 C C . SER A 1 123 ? 56.633 -26.071 -67.437 1.00 52.69 123 SER A C 1
ATOM 1000 O O . SER A 1 123 ? 57.337 -25.356 -68.150 1.00 52.69 123 SER A O 1
ATOM 1002 N N . THR A 1 124 ? 57.148 -27.043 -66.683 1.00 55.41 124 THR A N 1
ATOM 1003 C CA . THR A 1 124 ? 58.457 -27.657 -66.942 1.00 55.41 124 THR A CA 1
ATOM 1004 C C . THR A 1 124 ? 58.357 -28.495 -68.216 1.00 55.41 124 THR A C 1
ATOM 1006 O O . THR A 1 124 ? 58.132 -29.700 -68.188 1.00 55.41 124 THR A O 1
ATOM 1009 N N . SER A 1 125 ? 58.497 -27.825 -69.358 1.00 50.38 125 SER A N 1
ATOM 1010 C CA . SER A 1 125 ? 58.694 -28.450 -70.664 1.00 50.38 125 SER A CA 1
ATOM 1011 C C . SER A 1 125 ? 60.192 -28.671 -70.882 1.00 50.38 125 SER A C 1
ATOM 1013 O O . SER A 1 125 ? 60.914 -27.756 -71.274 1.00 50.38 125 SER A O 1
ATOM 1015 N N . LEU A 1 126 ? 60.652 -29.894 -70.623 1.00 57.50 126 LEU A N 1
ATOM 1016 C CA . LEU A 1 126 ? 61.901 -30.436 -71.157 1.00 57.50 126 LEU A CA 1
ATOM 1017 C C . LEU A 1 126 ? 61.773 -30.596 -72.683 1.00 57.50 126 LEU A C 1
ATOM 1019 O O . LEU A 1 126 ? 60.993 -31.436 -73.120 1.00 57.50 126 LEU A O 1
ATOM 1023 N N . ALA A 1 127 ? 62.547 -29.847 -73.478 1.00 51.81 127 ALA A N 1
ATOM 1024 C CA . ALA A 1 127 ? 62.968 -30.247 -74.831 1.00 51.81 127 ALA A CA 1
ATOM 1025 C C . ALA A 1 127 ? 64.124 -29.362 -75.365 1.00 51.81 127 ALA A C 1
ATOM 1027 O O . ALA A 1 127 ? 64.238 -28.206 -74.953 1.00 51.81 127 ALA A O 1
ATOM 1028 N N . PRO A 1 128 ? 64.995 -29.894 -76.250 1.00 58.47 128 PRO A N 1
ATOM 1029 C CA . PRO A 1 128 ? 66.317 -29.342 -76.538 1.00 58.47 128 PRO A CA 1
ATOM 1030 C C . PRO A 1 128 ? 66.375 -28.364 -77.726 1.00 58.47 128 PRO A C 1
ATOM 1032 O O . PRO A 1 128 ? 65.491 -28.312 -78.575 1.00 58.47 128 PRO A O 1
ATOM 1035 N N . MET A 1 129 ? 67.495 -27.629 -77.750 1.00 51.06 129 MET A N 1
ATOM 1036 C CA . MET A 1 129 ? 68.130 -26.889 -78.851 1.00 51.06 129 MET A CA 1
ATOM 1037 C C . MET A 1 129 ? 67.510 -27.048 -80.248 1.00 51.06 129 MET A C 1
ATOM 1039 O O . MET A 1 129 ? 67.732 -28.051 -80.921 1.00 51.06 129 MET A O 1
ATOM 1043 N N . VAL A 1 130 ? 66.926 -25.958 -80.752 1.00 51.72 130 VAL A N 1
ATOM 1044 C CA . VAL A 1 130 ? 66.958 -25.616 -82.179 1.00 51.72 130 VAL A CA 1
ATOM 1045 C C . VAL A 1 130 ? 67.245 -24.118 -82.298 1.00 51.72 130 VAL A C 1
ATOM 1047 O O . VAL A 1 130 ? 66.484 -23.272 -81.834 1.00 51.72 130 VAL A O 1
ATOM 1050 N N . SER A 1 131 ? 68.393 -23.805 -82.897 1.00 58.56 131 SER A N 1
ATOM 1051 C CA . SER A 1 131 ? 68.809 -22.460 -83.290 1.00 58.56 131 SER A CA 1
ATOM 1052 C C . SER A 1 131 ? 68.045 -22.047 -84.545 1.00 58.56 131 SER A C 1
ATOM 1054 O O . SER A 1 131 ? 68.323 -22.567 -85.624 1.00 58.56 131 SER A O 1
ATOM 1056 N N . VAL A 1 132 ? 67.152 -21.066 -84.421 1.00 54.12 132 VAL A N 1
ATOM 1057 C CA . VAL A 1 132 ? 66.655 -20.278 -85.554 1.00 54.12 132 VAL A CA 1
ATOM 1058 C C . VAL A 1 132 ? 66.798 -18.803 -85.197 1.00 54.12 132 VAL A C 1
ATOM 1060 O O . VAL A 1 132 ? 66.061 -18.253 -84.380 1.00 54.12 132 VAL A O 1
ATOM 1063 N N . LYS A 1 133 ? 67.806 -18.176 -85.811 1.00 53.28 133 LYS A N 1
ATOM 1064 C CA . LYS A 1 133 ? 67.806 -16.744 -86.108 1.00 53.28 133 LYS A CA 1
ATOM 1065 C C . LYS A 1 133 ? 66.675 -16.503 -87.102 1.00 53.28 133 LYS A C 1
ATOM 1067 O O . LYS A 1 133 ? 66.611 -17.218 -88.092 1.00 53.28 133 LYS A O 1
ATOM 1072 N N . GLU A 1 134 ? 65.847 -15.495 -86.853 1.00 44.41 134 GLU A N 1
ATOM 1073 C CA . GLU A 1 134 ? 65.751 -14.302 -87.708 1.00 44.41 134 GLU A CA 1
ATOM 1074 C C . GLU A 1 134 ? 64.438 -13.543 -87.451 1.00 44.41 134 GLU A C 1
ATOM 1076 O O . GLU A 1 134 ? 63.339 -14.060 -87.602 1.00 44.41 134 GLU A O 1
ATOM 1081 N N . SER A 1 135 ? 64.621 -12.301 -86.995 1.00 48.41 135 SER A N 1
ATOM 1082 C CA . SER A 1 135 ? 63.872 -11.086 -87.328 1.00 48.41 135 SER A CA 1
ATOM 1083 C C . SER A 1 135 ? 62.361 -11.188 -87.583 1.00 48.41 135 SER A C 1
ATOM 1085 O O . SER A 1 135 ? 61.934 -11.580 -88.660 1.00 48.41 135 SER A O 1
ATOM 1087 N N . GLN A 1 136 ? 61.558 -10.617 -86.675 1.00 46.06 136 GLN A N 1
ATOM 1088 C CA . GLN A 1 136 ? 60.750 -9.446 -87.038 1.00 46.06 136 GLN A CA 1
ATOM 1089 C C . GLN A 1 136 ? 60.162 -8.729 -85.815 1.00 46.06 136 GLN A C 1
ATOM 1091 O O . GLN A 1 136 ? 59.505 -9.297 -84.945 1.00 46.06 136 GLN A O 1
ATOM 1096 N N . ASN A 1 137 ? 60.436 -7.427 -85.793 1.00 49.06 137 ASN A N 1
ATOM 1097 C CA . ASN A 1 137 ? 59.934 -6.421 -84.874 1.00 49.06 137 ASN A CA 1
ATOM 1098 C C . ASN A 1 137 ? 58.398 -6.349 -84.895 1.00 49.06 137 ASN A C 1
ATOM 1100 O O . ASN A 1 137 ? 57.826 -5.651 -85.728 1.00 49.06 137 ASN A O 1
ATOM 1104 N N . ILE A 1 138 ? 57.731 -6.961 -83.916 1.00 48.94 138 ILE A N 1
ATOM 1105 C CA . ILE A 1 138 ? 56.394 -6.525 -83.498 1.00 48.94 138 ILE A CA 1
ATOM 1106 C C . ILE A 1 138 ? 56.567 -5.768 -82.188 1.00 48.94 138 ILE A C 1
ATOM 1108 O O . ILE A 1 138 ? 56.647 -6.334 -81.098 1.00 48.94 138 ILE A O 1
ATOM 1112 N N . LYS A 1 139 ? 56.660 -4.445 -82.325 1.00 50.19 139 LYS A N 1
ATOM 1113 C CA . LYS A 1 139 ? 56.643 -3.472 -81.234 1.00 50.19 139 LYS A CA 1
ATOM 1114 C C . LYS A 1 139 ? 55.224 -3.461 -80.655 1.00 50.19 139 LYS A C 1
ATOM 1116 O O . LYS A 1 139 ? 54.411 -2.600 -80.977 1.00 50.19 139 LYS A O 1
ATOM 1121 N N . LEU A 1 140 ? 54.899 -4.486 -79.865 1.00 48.00 140 LEU A N 1
ATOM 1122 C CA . LEU A 1 140 ? 53.624 -4.600 -79.172 1.00 48.00 140 LEU A CA 1
ATOM 1123 C C . LEU A 1 140 ? 53.589 -3.489 -78.120 1.00 48.00 140 LEU A C 1
ATOM 1125 O O . LEU A 1 140 ? 54.236 -3.575 -77.077 1.00 48.00 140 LEU A O 1
ATOM 1129 N N . ASN A 1 141 ? 52.877 -2.415 -78.451 1.00 50.66 141 ASN A N 1
ATOM 1130 C CA . ASN A 1 141 ? 52.667 -1.240 -77.621 1.00 50.66 141 ASN A CA 1
ATOM 1131 C C . ASN A 1 141 ? 51.784 -1.638 -76.424 1.00 50.66 141 ASN A C 1
ATOM 1133 O O . ASN A 1 141 ? 50.591 -1.353 -76.377 1.00 50.66 141 ASN A O 1
ATOM 1137 N N . ARG A 1 142 ? 52.356 -2.389 -75.477 1.00 47.69 142 ARG A N 1
ATOM 1138 C CA . ARG A 1 142 ? 51.743 -2.661 -74.180 1.00 47.69 142 ARG A CA 1
ATOM 1139 C C . ARG A 1 142 ? 51.810 -1.364 -73.396 1.00 47.69 142 ARG A C 1
ATOM 1141 O O . ARG A 1 142 ? 52.800 -1.082 -72.726 1.00 47.69 142 ARG A O 1
ATOM 1148 N N . THR A 1 143 ? 50.750 -0.571 -73.497 1.00 54.03 143 THR A N 1
ATOM 1149 C CA . THR A 1 143 ? 50.441 0.443 -72.493 1.00 54.03 143 THR A CA 1
ATOM 1150 C C . THR A 1 143 ? 50.562 -0.216 -71.121 1.00 54.03 143 THR A C 1
ATOM 1152 O O . THR A 1 143 ? 49.862 -1.204 -70.876 1.00 54.03 143 THR A O 1
ATOM 1155 N N . PRO A 1 144 ? 51.442 0.270 -70.230 1.00 53.34 144 PRO A N 1
ATOM 1156 C CA . PRO A 1 144 ? 51.458 -0.193 -68.860 1.00 53.34 144 PRO A CA 1
ATOM 1157 C C . PRO A 1 144 ? 50.144 0.278 -68.246 1.00 53.34 144 PRO A C 1
ATOM 1159 O O . PRO A 1 144 ? 50.011 1.428 -67.831 1.00 53.34 144 PRO A O 1
ATOM 1162 N N . THR A 1 145 ? 49.140 -0.596 -68.216 1.00 52.09 145 THR A N 1
ATOM 1163 C CA . THR A 1 145 ? 48.029 -0.453 -67.283 1.00 52.09 145 THR A CA 1
ATOM 1164 C C . THR A 1 145 ? 48.665 -0.419 -65.905 1.00 52.09 145 THR A C 1
ATOM 1166 O O . THR A 1 145 ? 49.058 -1.455 -65.369 1.00 52.09 145 THR A O 1
ATOM 1169 N N . ARG A 1 146 ? 48.851 0.801 -65.382 1.00 42.16 146 ARG A N 1
ATOM 1170 C CA . ARG A 1 146 ? 49.169 1.076 -63.986 1.00 42.16 146 ARG A CA 1
ATOM 1171 C C . ARG A 1 146 ? 48.142 0.315 -63.169 1.00 42.16 146 ARG A C 1
ATOM 1173 O O . ARG A 1 146 ? 47.012 0.764 -62.998 1.00 42.16 146 ARG A O 1
ATOM 1180 N N . VAL A 1 147 ? 48.534 -0.855 -62.689 1.00 52.34 147 VAL A N 1
ATOM 1181 C CA . VAL A 1 147 ? 47.826 -1.524 -61.615 1.00 52.34 147 VAL A CA 1
ATOM 1182 C C . VAL A 1 147 ? 48.050 -0.611 -60.415 1.00 52.34 147 VAL A C 1
ATOM 1184 O O . VAL A 1 147 ? 49.126 -0.612 -59.822 1.00 52.34 147 VAL A O 1
ATOM 1187 N N . LEU A 1 148 ? 47.080 0.262 -60.129 1.00 46.84 148 LEU A N 1
ATOM 1188 C CA . LEU A 1 148 ? 47.017 1.023 -58.885 1.00 46.84 148 LEU A CA 1
ATOM 1189 C C . LEU A 1 148 ? 46.789 0.024 -57.740 1.00 46.84 148 LEU A C 1
ATOM 1191 O O . LEU A 1 148 ? 45.691 -0.120 -57.215 1.00 46.84 148 LEU A O 1
ATOM 1195 N N . SER A 1 149 ? 47.831 -0.716 -57.370 1.00 55.50 149 SER A N 1
ATOM 1196 C CA . SER A 1 149 ? 47.859 -1.550 -56.174 1.00 55.50 149 SER A CA 1
ATOM 1197 C C . SER A 1 149 ? 48.545 -0.775 -55.057 1.00 55.50 149 SER A C 1
ATOM 1199 O O . SER A 1 149 ? 49.700 -1.021 -54.729 1.00 55.50 149 SER A O 1
ATOM 1201 N N . SER A 1 150 ? 47.845 0.204 -54.501 1.00 45.34 150 SER A N 1
ATOM 1202 C CA . SER A 1 150 ? 48.127 0.679 -53.145 1.00 45.34 150 SER A CA 1
ATOM 1203 C C . SER A 1 150 ? 46.912 1.427 -52.608 1.00 45.34 150 SER A C 1
ATOM 1205 O O . SER A 1 150 ? 46.982 2.574 -52.180 1.00 45.34 150 SER A O 1
ATOM 1207 N N . GLY A 1 151 ? 45.748 0.779 -52.680 1.00 53.03 151 GLY A N 1
ATOM 1208 C CA . GLY A 1 151 ? 44.696 1.094 -51.729 1.00 53.03 151 GLY A CA 1
ATOM 1209 C C . GLY A 1 151 ? 45.175 0.541 -50.400 1.00 53.03 151 GLY A C 1
ATOM 1210 O O . GLY A 1 151 ? 45.121 -0.672 -50.200 1.00 53.03 151 GLY A O 1
ATOM 1211 N N . SER A 1 152 ? 45.726 1.402 -49.544 1.00 53.16 152 SER A N 1
ATOM 1212 C CA . SER A 1 152 ? 46.001 1.073 -48.151 1.00 53.16 152 SER A CA 1
ATOM 1213 C C . SER A 1 152 ? 44.736 0.438 -47.592 1.00 53.16 152 SER A C 1
ATOM 1215 O O . SER A 1 152 ? 43.693 1.082 -47.477 1.00 53.16 152 SER A O 1
ATOM 1217 N N . SER A 1 153 ? 44.788 -0.870 -47.344 1.00 52.59 153 SER A N 1
ATOM 1218 C CA . SER A 1 153 ? 43.672 -1.592 -46.759 1.00 52.59 153 SER A CA 1
ATOM 1219 C C . SER A 1 153 ? 43.540 -1.089 -45.331 1.00 52.59 153 SER A C 1
ATOM 1221 O O . SER A 1 153 ? 44.172 -1.624 -44.420 1.00 52.59 153 SER A O 1
ATOM 1223 N N . LEU A 1 154 ? 42.792 0.001 -45.162 1.00 55.44 154 LEU A N 1
ATOM 1224 C CA . LEU A 1 154 ? 42.393 0.542 -43.877 1.00 55.44 154 LEU A CA 1
ATOM 1225 C C . LEU A 1 154 ? 41.917 -0.639 -43.042 1.00 55.44 154 LEU A C 1
ATOM 1227 O O . LEU A 1 154 ? 41.024 -1.381 -43.456 1.00 55.44 154 LEU A O 1
ATOM 1231 N N . ASN A 1 155 ? 42.580 -0.863 -41.911 1.00 60.00 155 ASN A N 1
ATOM 1232 C CA . ASN A 1 155 ? 42.201 -1.904 -40.974 1.00 60.00 155 ASN A CA 1
ATOM 1233 C C . ASN A 1 155 ? 40.780 -1.580 -40.497 1.00 60.00 155 ASN A C 1
ATOM 1235 O O . ASN A 1 155 ? 40.578 -0.758 -39.610 1.00 60.00 155 ASN A O 1
ATOM 1239 N N . VAL A 1 156 ? 39.786 -2.209 -41.127 1.00 65.00 156 VAL A N 1
ATOM 1240 C CA . VAL A 1 156 ? 38.356 -2.008 -40.834 1.00 65.00 156 VAL A CA 1
ATOM 1241 C C . VAL A 1 156 ? 38.014 -2.531 -39.434 1.00 65.00 156 VAL A C 1
ATOM 1243 O O . VAL A 1 156 ? 37.051 -2.097 -38.813 1.00 65.00 156 VAL A O 1
ATOM 1246 N N . PHE A 1 157 ? 38.845 -3.429 -38.901 1.00 60.25 157 PHE A N 1
ATOM 1247 C CA . PHE A 1 157 ? 38.656 -4.085 -37.612 1.00 60.25 157 PHE A CA 1
ATOM 1248 C C . PHE A 1 157 ? 38.591 -3.118 -36.409 1.00 60.25 157 PHE A C 1
ATOM 1250 O O . PHE A 1 157 ? 37.578 -3.134 -35.709 1.00 60.25 157 PHE A O 1
ATOM 1257 N N . PRO A 1 158 ? 39.583 -2.234 -36.165 1.00 69.38 158 PRO A N 1
ATOM 1258 C CA . PRO A 1 158 ? 39.507 -1.256 -35.077 1.00 69.38 158 PRO A CA 1
ATOM 1259 C C . PRO A 1 158 ? 38.336 -0.277 -35.229 1.00 69.38 158 PRO A C 1
ATOM 1261 O O . PRO A 1 158 ? 37.748 0.127 -34.229 1.00 69.38 158 PRO A O 1
ATOM 1264 N N . ILE A 1 159 ? 37.956 0.065 -36.465 1.00 71.56 159 ILE A N 1
ATOM 1265 C CA . ILE A 1 159 ? 36.843 0.986 -36.736 1.00 71.56 159 ILE A CA 1
ATOM 1266 C C . ILE A 1 159 ? 35.505 0.330 -36.371 1.00 71.56 159 ILE A C 1
ATOM 1268 O O . ILE A 1 159 ? 34.684 0.938 -35.688 1.00 71.56 159 ILE A O 1
ATOM 1272 N N . ALA A 1 160 ? 35.305 -0.931 -36.763 1.00 69.62 160 ALA A N 1
ATOM 1273 C CA . ALA A 1 160 ? 34.107 -1.686 -36.407 1.00 69.62 160 ALA A CA 1
ATOM 1274 C C . ALA A 1 160 ? 33.995 -1.894 -34.887 1.00 69.62 160 ALA A C 1
ATOM 1276 O O . ALA A 1 160 ? 32.919 -1.716 -34.323 1.00 69.62 160 ALA A O 1
ATOM 1277 N N . PHE A 1 161 ? 35.106 -2.204 -34.210 1.00 69.56 161 PHE A N 1
ATOM 1278 C CA . PHE A 1 161 ? 35.132 -2.383 -32.756 1.00 69.56 161 PHE A CA 1
ATOM 1279 C C . PHE A 1 161 ? 34.766 -1.097 -31.997 1.00 69.56 161 PHE A C 1
ATOM 1281 O O . PHE A 1 161 ? 33.936 -1.130 -31.087 1.00 69.56 161 PHE A O 1
ATOM 1288 N N . LEU A 1 162 ? 35.319 0.048 -32.414 1.00 69.81 162 LEU A N 1
ATOM 1289 C CA . LEU A 1 162 ? 34.969 1.353 -31.847 1.00 69.81 162 LEU A CA 1
ATOM 1290 C C . LEU A 1 162 ? 33.490 1.698 -32.057 1.00 69.81 162 LEU A C 1
ATOM 1292 O O . LEU A 1 162 ? 32.855 2.217 -31.140 1.00 69.81 162 LEU A O 1
ATOM 1296 N N . ALA A 1 163 ? 32.921 1.365 -33.219 1.00 75.19 163 ALA A N 1
ATOM 1297 C CA . ALA A 1 163 ? 31.500 1.579 -33.484 1.00 75.19 163 ALA A CA 1
ATOM 1298 C C . ALA A 1 163 ? 30.602 0.755 -32.543 1.00 75.19 163 ALA A C 1
ATOM 1300 O O . ALA A 1 163 ? 29.615 1.279 -32.030 1.00 75.19 163 ALA A O 1
ATOM 1301 N N . VAL A 1 164 ? 30.960 -0.504 -32.254 1.00 76.75 164 VAL A N 1
ATOM 1302 C CA . VAL A 1 164 ? 30.203 -1.350 -31.309 1.00 76.75 164 VAL A CA 1
ATOM 1303 C C . VAL A 1 164 ? 30.245 -0.773 -29.896 1.00 76.75 164 VAL A C 1
ATOM 1305 O O . VAL A 1 164 ? 29.205 -0.669 -29.247 1.00 76.75 164 VAL A O 1
ATOM 1308 N N . LEU A 1 165 ? 31.430 -0.369 -29.428 1.00 71.38 165 LEU A N 1
ATOM 1309 C CA . LEU A 1 165 ? 31.585 0.234 -28.103 1.00 71.38 165 LEU A CA 1
ATOM 1310 C C . LEU A 1 165 ? 30.777 1.525 -27.969 1.00 71.38 165 LEU A C 1
ATOM 1312 O O . LEU A 1 165 ? 30.140 1.741 -26.942 1.00 71.38 165 LEU A O 1
ATOM 1316 N N . LEU A 1 166 ? 30.760 2.355 -29.011 1.00 77.44 166 LEU A N 1
ATOM 1317 C CA . LEU A 1 166 ? 30.009 3.606 -29.022 1.00 77.44 166 LEU A CA 1
ATOM 1318 C C . LEU A 1 166 ? 28.493 3.360 -28.984 1.00 77.44 166 LEU A C 1
ATOM 1320 O O . LEU A 1 166 ? 27.781 4.014 -28.227 1.00 77.44 166 LEU A O 1
ATOM 1324 N N . ILE A 1 167 ? 27.983 2.386 -29.741 1.00 79.62 167 ILE A N 1
ATOM 1325 C CA . ILE A 1 167 ? 26.558 2.030 -29.683 1.00 79.62 167 ILE A CA 1
ATOM 1326 C C . ILE A 1 167 ? 26.202 1.489 -28.296 1.00 79.62 167 ILE A C 1
ATOM 1328 O O . ILE A 1 167 ? 25.188 1.891 -27.727 1.00 79.62 167 ILE A O 1
ATOM 1332 N N . PHE A 1 168 ? 27.057 0.634 -27.728 1.00 75.94 168 PHE A N 1
ATOM 1333 C CA . PHE A 1 168 ? 26.849 0.069 -26.400 1.00 75.94 168 PHE A CA 1
ATOM 1334 C C . PHE A 1 168 ? 26.765 1.158 -25.321 1.00 75.94 168 PHE A C 1
ATOM 1336 O O . PHE A 1 168 ? 25.826 1.158 -24.521 1.00 75.94 168 PHE A O 1
ATOM 1343 N N . THR A 1 169 ? 27.683 2.130 -25.324 1.00 70.50 169 THR A N 1
ATOM 1344 C CA . THR A 1 169 ? 27.665 3.232 -24.350 1.00 70.50 169 THR A CA 1
ATOM 1345 C C . THR A 1 169 ? 26.449 4.137 -24.521 1.00 70.50 169 THR A C 1
ATOM 1347 O O . THR A 1 169 ? 25.855 4.523 -23.515 1.00 70.50 169 THR A O 1
ATOM 1350 N N . ILE A 1 170 ? 26.008 4.410 -25.756 1.00 79.38 170 ILE A N 1
ATOM 1351 C CA . ILE A 1 170 ? 24.764 5.153 -26.016 1.00 79.38 170 ILE A CA 1
ATOM 1352 C C . ILE A 1 170 ? 23.556 4.386 -25.473 1.00 79.38 170 ILE A C 1
ATOM 1354 O O . ILE A 1 170 ? 22.731 4.971 -24.770 1.00 79.38 170 ILE A O 1
ATOM 1358 N N . THR A 1 171 ? 23.455 3.080 -25.739 1.00 77.31 171 THR A N 1
ATOM 1359 C CA . THR A 1 171 ? 22.347 2.267 -25.215 1.00 77.31 171 THR A CA 1
ATOM 1360 C C . THR A 1 171 ? 22.351 2.197 -23.692 1.00 77.31 171 THR A C 1
ATOM 1362 O O . THR A 1 171 ? 21.287 2.298 -23.086 1.00 77.31 171 THR A O 1
ATOM 1365 N N . LEU A 1 172 ? 23.527 2.096 -23.062 1.00 74.88 172 LEU A N 1
ATOM 1366 C CA . LEU A 1 172 ? 23.662 2.080 -21.607 1.00 74.88 172 LEU A CA 1
ATOM 1367 C C . LEU A 1 172 ? 23.271 3.431 -20.996 1.00 74.88 172 LEU A C 1
ATOM 1369 O O . LEU A 1 172 ? 22.518 3.467 -20.028 1.00 74.88 172 LEU A O 1
ATOM 1373 N N . ALA A 1 173 ? 23.720 4.542 -21.586 1.00 74.19 173 ALA A N 1
ATOM 1374 C CA . ALA A 1 173 ? 23.346 5.885 -21.154 1.00 74.19 173 ALA A CA 1
ATOM 1375 C C . ALA A 1 173 ? 21.836 6.127 -21.297 1.00 74.19 173 ALA A C 1
ATOM 1377 O O . ALA A 1 173 ? 21.216 6.703 -20.402 1.00 74.19 173 ALA A O 1
ATOM 1378 N N . PHE A 1 174 ? 21.227 5.645 -22.386 1.00 78.81 174 PHE A N 1
ATOM 1379 C CA . PHE A 1 174 ? 19.781 5.719 -22.583 1.00 78.81 174 PHE A CA 1
ATOM 1380 C C . PHE A 1 174 ? 19.030 4.875 -21.552 1.00 78.81 174 PHE A C 1
ATOM 1382 O O . PHE A 1 174 ? 18.044 5.343 -20.997 1.00 78.81 174 PHE A O 1
ATOM 1389 N N . LEU A 1 175 ? 19.523 3.674 -21.233 1.00 73.31 175 LEU A N 1
ATOM 1390 C CA . LEU A 1 175 ? 18.967 2.815 -20.185 1.00 73.31 175 LEU A CA 1
ATOM 1391 C C . LEU A 1 175 ? 19.043 3.473 -18.808 1.00 73.31 175 LEU A C 1
ATOM 1393 O O . LEU A 1 175 ? 18.018 3.551 -18.145 1.00 73.31 175 LEU A O 1
ATOM 1397 N N . ILE A 1 176 ? 20.206 4.005 -18.415 1.00 72.06 176 ILE A N 1
ATOM 1398 C CA . ILE A 1 176 ? 20.392 4.713 -17.137 1.00 72.06 176 ILE A CA 1
ATOM 1399 C C . ILE A 1 176 ? 19.456 5.921 -17.059 1.00 72.06 176 ILE A C 1
ATOM 1401 O O . ILE A 1 176 ? 18.803 6.139 -16.038 1.00 72.06 176 ILE A O 1
ATOM 1405 N N . ARG A 1 177 ? 19.351 6.695 -18.146 1.00 73.56 177 ARG A N 1
ATOM 1406 C CA . ARG A 1 177 ? 18.458 7.853 -18.209 1.00 73.56 177 ARG A CA 1
ATOM 1407 C C . ARG A 1 177 ? 16.993 7.436 -18.186 1.00 73.56 177 ARG A C 1
ATOM 1409 O O . ARG A 1 177 ? 16.217 8.105 -17.528 1.00 73.56 177 ARG A O 1
ATOM 1416 N N . TYR A 1 178 ? 16.619 6.336 -18.833 1.00 67.62 178 TYR A N 1
ATOM 1417 C CA . TYR A 1 178 ? 15.251 5.819 -18.843 1.00 67.62 178 TYR A CA 1
ATOM 1418 C C . TYR A 1 178 ? 14.845 5.257 -17.477 1.00 67.62 178 TYR A C 1
ATOM 1420 O O . TYR A 1 178 ? 13.769 5.574 -16.984 1.00 67.62 178 TYR A O 1
ATOM 1428 N N . THR A 1 179 ? 15.718 4.495 -16.811 1.00 63.78 179 THR A N 1
ATOM 1429 C CA . THR A 1 179 ? 15.483 4.041 -15.431 1.00 63.78 179 THR A CA 1
ATOM 1430 C C . THR A 1 179 ? 15.466 5.213 -14.455 1.00 63.78 179 THR A C 1
ATOM 1432 O O . THR A 1 179 ? 14.658 5.227 -13.533 1.00 63.78 179 THR A O 1
ATOM 1435 N N . GLY A 1 180 ? 16.312 6.224 -14.683 1.00 58.88 180 GLY A N 1
ATOM 1436 C CA . GLY A 1 180 ? 16.304 7.477 -13.933 1.00 58.88 180 GLY A CA 1
ATOM 1437 C C . GLY A 1 180 ? 15.028 8.287 -14.155 1.00 58.88 180 GLY A C 1
ATOM 1438 O O . GLY A 1 180 ? 14.510 8.830 -13.194 1.00 58.88 180 GLY A O 1
ATOM 1439 N N . TYR A 1 181 ? 14.486 8.302 -15.376 1.00 56.06 181 TYR A N 1
ATOM 1440 C CA . TYR A 1 181 ? 13.240 8.985 -15.730 1.00 56.06 181 TYR A CA 1
ATOM 1441 C C . TYR A 1 181 ? 12.016 8.267 -15.164 1.00 56.06 181 TYR A C 1
ATOM 1443 O O . TYR A 1 181 ? 11.123 8.917 -14.662 1.00 56.06 181 TYR A O 1
ATOM 1451 N N . VAL A 1 182 ? 11.985 6.930 -15.154 1.00 55.53 182 VAL A N 1
ATOM 1452 C CA . VAL A 1 182 ? 10.910 6.167 -14.487 1.00 55.53 182 VAL A CA 1
ATOM 1453 C C . VAL A 1 182 ? 10.994 6.317 -12.964 1.00 55.53 182 VAL A C 1
ATOM 1455 O O . VAL A 1 182 ? 9.971 6.398 -12.293 1.00 55.53 182 VAL A O 1
ATOM 1458 N N . SER A 1 183 ? 12.206 6.409 -12.406 1.00 48.38 183 SER A N 1
ATOM 1459 C CA . SER A 1 183 ? 12.387 6.707 -10.983 1.00 48.38 183 SER A CA 1
ATOM 1460 C C . SER A 1 183 ? 12.134 8.181 -10.641 1.00 48.38 183 SER A C 1
ATOM 1462 O O . SER A 1 183 ? 11.860 8.468 -9.474 1.00 48.38 183 SER A O 1
ATOM 1464 N N . SER A 1 184 ? 12.237 9.097 -11.612 1.00 45.78 184 SER A N 1
ATOM 1465 C CA . SER A 1 184 ? 11.894 10.510 -11.446 1.00 45.78 184 SER A CA 1
ATOM 1466 C C . SER A 1 184 ? 10.416 10.771 -11.720 1.00 45.78 184 SER A C 1
ATOM 1468 O O . SER A 1 184 ? 9.863 11.602 -11.034 1.00 45.78 184 SER A O 1
ATOM 1470 N N . ASP A 1 185 ? 9.719 10.005 -12.564 1.00 43.69 185 ASP A N 1
ATOM 1471 C CA . ASP A 1 185 ? 8.251 10.078 -12.717 1.00 43.69 185 ASP A CA 1
ATOM 1472 C C . ASP A 1 185 ? 7.536 9.697 -11.405 1.00 43.69 185 ASP A C 1
ATOM 1474 O O . ASP A 1 185 ? 6.479 10.224 -11.082 1.00 43.69 185 ASP A O 1
ATOM 1478 N N . ILE A 1 186 ? 8.161 8.847 -10.579 1.00 49.91 186 ILE A N 1
ATOM 1479 C CA . ILE A 1 186 ? 7.676 8.516 -9.226 1.00 49.91 186 ILE A CA 1
ATOM 1480 C C . ILE A 1 186 ? 8.030 9.614 -8.196 1.00 49.91 186 ILE A C 1
ATOM 1482 O O . ILE A 1 186 ? 7.443 9.656 -7.116 1.00 49.91 186 ILE A O 1
ATOM 1486 N N . LYS A 1 187 ? 8.972 10.522 -8.495 1.00 42.44 187 LYS A N 1
ATOM 1487 C CA . LYS A 1 187 ? 9.384 11.618 -7.591 1.00 42.44 187 LYS A CA 1
ATOM 1488 C C . LYS A 1 187 ? 8.966 13.025 -8.043 1.00 42.44 187 LYS A C 1
ATOM 1490 O O . LYS A 1 187 ? 8.922 13.915 -7.199 1.00 42.44 187 LYS A O 1
ATOM 1495 N N . ASP A 1 188 ? 8.611 13.214 -9.310 1.00 39.81 188 ASP A N 1
ATOM 1496 C CA . ASP A 1 188 ? 8.337 14.511 -9.939 1.00 39.81 188 ASP A CA 1
ATOM 1497 C C . ASP A 1 188 ? 6.855 14.712 -10.311 1.00 39.81 188 ASP A C 1
ATOM 1499 O O . ASP A 1 188 ? 6.471 15.834 -10.640 1.00 39.81 188 ASP A O 1
ATOM 1503 N N . GLU A 1 189 ? 5.969 13.724 -10.096 1.00 44.94 189 GLU A N 1
ATOM 1504 C CA . GLU A 1 189 ? 4.508 13.961 -10.016 1.00 44.94 189 GLU A CA 1
ATOM 1505 C C . GLU A 1 189 ? 4.103 14.851 -8.818 1.00 44.94 189 GLU A C 1
ATOM 1507 O O . GLU A 1 189 ? 2.926 15.142 -8.612 1.00 44.94 189 GLU A O 1
ATOM 1512 N N . HIS A 1 190 ? 5.075 15.353 -8.047 1.00 46.06 190 HIS A N 1
ATOM 1513 C CA . HIS A 1 190 ? 4.855 16.295 -6.956 1.00 46.06 190 HIS A CA 1
ATOM 1514 C C . HIS A 1 190 ? 5.253 17.749 -7.249 1.00 46.06 190 HIS A C 1
ATOM 1516 O O . HIS A 1 190 ? 5.350 18.533 -6.301 1.00 46.06 190 HIS A O 1
ATOM 1522 N N . LYS A 1 191 ? 5.439 18.172 -8.513 1.00 40.66 191 LYS A N 1
ATOM 1523 C CA . LYS A 1 191 ? 5.560 19.610 -8.826 1.00 40.66 191 LYS A CA 1
ATOM 1524 C C . LYS A 1 191 ? 4.819 20.075 -10.088 1.00 40.66 191 LYS A C 1
ATOM 1526 O O . LYS A 1 191 ? 5.332 20.027 -11.195 1.00 40.66 191 LYS A O 1
ATOM 1531 N N . VAL A 1 192 ? 3.687 20.727 -9.798 1.00 46.38 192 VAL A N 1
ATOM 1532 C CA . VAL A 1 192 ? 3.155 21.941 -10.445 1.00 46.38 192 VAL A CA 1
ATOM 1533 C C . VAL A 1 192 ? 2.521 21.764 -11.832 1.00 46.38 192 VAL A C 1
ATOM 1535 O O . VAL A 1 192 ? 3.197 21.745 -12.853 1.00 46.38 192 VAL A O 1
ATOM 1538 N N . GLY A 1 193 ? 1.182 21.811 -11.866 1.00 38.09 193 GLY A N 1
ATOM 1539 C CA . GLY A 1 193 ? 0.479 22.485 -12.968 1.00 38.09 193 GLY A CA 1
ATOM 1540 C C . GLY A 1 193 ? -0.839 21.883 -13.443 1.00 38.09 193 GLY A C 1
ATOM 1541 O O . GLY A 1 193 ? -1.634 22.608 -14.027 1.00 38.09 193 GLY A O 1
ATOM 1542 N N . PHE A 1 194 ? -1.110 20.606 -13.180 1.00 43.47 194 PHE A N 1
ATOM 1543 C CA . PHE A 1 194 ? -2.397 19.973 -13.476 1.00 43.47 194 PHE A CA 1
ATOM 1544 C C . PHE A 1 194 ? -2.698 18.968 -12.374 1.00 43.47 194 PHE A C 1
ATOM 1546 O O . PHE A 1 194 ? -2.399 17.784 -12.483 1.00 43.47 194 PHE A O 1
ATOM 1553 N N . ILE A 1 195 ? -3.276 19.461 -11.282 1.00 52.94 195 ILE A N 1
ATOM 1554 C CA . ILE A 1 195 ? -3.994 18.597 -10.357 1.00 52.94 195 ILE A CA 1
ATOM 1555 C C . ILE A 1 195 ? -5.082 17.917 -11.197 1.00 52.94 195 ILE A C 1
ATOM 1557 O O . ILE A 1 195 ? -6.026 18.572 -11.647 1.00 52.94 195 ILE A O 1
ATOM 1561 N N . ASP A 1 196 ? -4.888 16.632 -11.496 1.00 63.59 196 ASP A N 1
ATOM 1562 C CA . ASP A 1 196 ? -5.866 15.805 -12.189 1.00 63.59 196 ASP A CA 1
ATOM 1563 C C . ASP A 1 196 ? -7.182 15.937 -11.418 1.00 63.59 196 ASP A C 1
ATOM 1565 O O . ASP A 1 196 ? -7.300 15.467 -10.285 1.00 63.59 196 ASP A O 1
ATOM 1569 N N . LYS A 1 197 ? -8.165 16.637 -12.001 1.00 69.75 197 LYS A N 1
ATOM 1570 C CA . LYS A 1 197 ? -9.479 16.876 -11.380 1.00 69.75 197 LYS A CA 1
ATOM 1571 C C . LYS A 1 197 ? -10.088 15.570 -10.866 1.00 69.75 197 LYS A C 1
ATOM 1573 O O . LYS A 1 197 ? -10.774 15.563 -9.848 1.00 69.75 197 LYS A O 1
ATOM 1578 N N . LYS A 1 198 ? -9.773 14.461 -11.540 1.00 75.31 198 LYS A N 1
ATOM 1579 C CA . LYS A 1 198 ? -10.184 13.115 -11.162 1.00 75.31 198 LYS A CA 1
ATOM 1580 C C . LYS A 1 198 ? -9.513 12.627 -9.873 1.00 75.31 198 LYS A C 1
ATOM 1582 O O . LYS A 1 198 ? -10.169 11.982 -9.063 1.00 75.31 198 LYS A O 1
ATOM 1587 N N . GLY A 1 199 ? -8.237 12.940 -9.655 1.00 78.12 199 GLY A N 1
ATOM 1588 C CA . GLY A 1 199 ? -7.510 12.615 -8.426 1.00 78.12 199 GLY A CA 1
ATOM 1589 C C . GLY A 1 199 ? -8.078 13.333 -7.200 1.00 78.12 199 GLY A C 1
ATOM 1590 O O . GLY A 1 199 ? -8.297 12.697 -6.170 1.00 78.12 199 GLY A O 1
ATOM 1591 N N . VAL A 1 200 ? -8.406 14.624 -7.336 1.00 82.38 200 VAL A N 1
ATOM 1592 C CA . VAL A 1 200 ? -9.061 15.404 -6.266 1.00 82.38 200 VAL A CA 1
ATOM 1593 C C . VAL A 1 200 ? -10.439 14.852 -5.960 1.00 82.38 200 VAL A C 1
ATOM 1595 O O . VAL A 1 200 ? -10.750 14.615 -4.801 1.00 82.38 200 VAL A O 1
ATOM 1598 N N . GLU A 1 201 ? -11.251 14.577 -6.983 1.00 86.50 201 GLU A N 1
ATOM 1599 C CA . GLU A 1 201 ? -12.593 14.023 -6.786 1.00 86.50 201 GLU A CA 1
ATOM 1600 C C . GLU A 1 201 ? -12.557 12.676 -6.042 1.00 86.50 201 GLU A C 1
ATOM 1602 O O . GLU A 1 201 ? -13.364 12.432 -5.142 1.00 86.50 201 GLU A O 1
ATOM 1607 N N . ILE A 1 202 ? -11.591 11.812 -6.377 1.00 88.25 202 ILE A N 1
ATOM 1608 C CA . ILE A 1 202 ? -11.385 10.529 -5.696 1.00 88.25 202 ILE A CA 1
ATOM 1609 C C . ILE A 1 202 ? -10.954 10.739 -4.239 1.00 88.25 202 ILE A C 1
ATOM 1611 O O . ILE A 1 202 ? -11.472 10.054 -3.353 1.00 88.25 202 ILE A O 1
ATOM 1615 N N . MET A 1 203 ? -10.025 11.662 -3.978 1.00 88.56 203 MET A N 1
ATOM 1616 C CA . MET A 1 203 ? -9.562 11.958 -2.620 1.00 88.56 203 MET A CA 1
ATOM 1617 C C . MET A 1 203 ? -10.689 12.536 -1.759 1.00 88.56 203 MET A C 1
ATOM 1619 O O . MET A 1 203 ? -10.939 12.054 -0.657 1.00 88.56 203 MET A O 1
ATOM 1623 N N . GLU A 1 204 ? -11.444 13.484 -2.304 1.00 90.44 204 GLU A N 1
ATOM 1624 C CA . GLU A 1 204 ? -12.612 14.082 -1.662 1.00 90.44 204 GLU A CA 1
ATOM 1625 C C . GLU A 1 204 ? -13.685 13.045 -1.327 1.00 90.44 204 GLU A C 1
ATOM 1627 O O . GLU A 1 204 ? -14.278 13.049 -0.245 1.00 90.44 204 GLU A O 1
ATOM 1632 N N . LYS A 1 205 ? -13.916 12.090 -2.232 1.00 92.50 205 LYS A N 1
ATOM 1633 C CA . LYS A 1 205 ? -14.823 10.973 -1.965 1.00 92.50 205 LYS A CA 1
ATOM 1634 C C . LYS A 1 205 ? -14.332 10.111 -0.796 1.00 92.50 205 LYS A C 1
ATOM 1636 O O . LYS A 1 205 ? -15.125 9.809 0.093 1.00 92.50 205 LYS A O 1
ATOM 1641 N N . ARG A 1 206 ? -13.043 9.756 -0.764 1.00 93.00 206 ARG A N 1
ATOM 1642 C CA . ARG A 1 206 ? -12.433 8.977 0.333 1.00 93.00 206 ARG A CA 1
ATOM 1643 C C . ARG A 1 206 ? -12.522 9.705 1.668 1.00 93.00 206 ARG A C 1
ATOM 1645 O O . ARG A 1 206 ? -12.901 9.102 2.667 1.00 93.00 206 ARG A O 1
ATOM 1652 N N . LYS A 1 207 ? -12.225 11.004 1.671 1.00 94.12 207 LYS A N 1
ATOM 1653 C CA . LYS A 1 207 ? -12.340 11.877 2.840 1.00 94.12 207 LYS A CA 1
ATOM 1654 C C . LYS A 1 207 ? -13.770 11.885 3.383 1.00 94.12 207 LYS A C 1
ATOM 1656 O O . LYS A 1 207 ? -13.964 11.629 4.569 1.00 94.12 207 LYS A O 1
ATOM 1661 N N . ARG A 1 208 ? -14.782 12.083 2.528 1.00 94.25 208 ARG A N 1
ATOM 1662 C CA . ARG A 1 208 ? -16.200 12.034 2.936 1.00 94.25 208 ARG A CA 1
ATOM 1663 C C . ARG A 1 208 ? -16.609 10.679 3.511 1.00 94.25 208 ARG A C 1
ATOM 1665 O O . ARG A 1 208 ? -17.296 10.630 4.529 1.00 94.25 208 ARG A O 1
ATOM 1672 N N . GLU A 1 209 ? -16.189 9.585 2.881 1.00 95.44 209 GLU A N 1
ATOM 1673 C CA . GLU A 1 209 ? -16.448 8.228 3.381 1.00 95.44 209 GLU A CA 1
ATOM 1674 C C . GLU A 1 209 ? -15.827 8.009 4.770 1.00 95.44 209 GLU A C 1
ATOM 1676 O O . GLU A 1 209 ? -16.493 7.487 5.666 1.00 95.44 209 GLU A O 1
ATOM 1681 N N . ALA A 1 210 ? -14.588 8.465 4.970 1.00 95.75 210 ALA A N 1
ATOM 1682 C CA . ALA A 1 210 ? -13.890 8.377 6.247 1.00 95.75 210 ALA A CA 1
ATOM 1683 C C . ALA A 1 210 ? -14.567 9.212 7.342 1.00 95.75 210 ALA A C 1
ATOM 1685 O O . ALA A 1 210 ? -14.783 8.707 8.442 1.00 95.75 210 ALA A O 1
ATOM 1686 N N . ILE A 1 211 ? -14.961 10.454 7.040 1.00 96.25 211 ILE A N 1
ATOM 1687 C CA . ILE A 1 211 ? -15.690 11.325 7.976 1.00 96.25 211 ILE A CA 1
ATOM 1688 C C . ILE A 1 211 ? -16.988 10.650 8.430 1.00 96.25 211 ILE A C 1
ATOM 1690 O O . ILE A 1 211 ? -17.216 10.514 9.631 1.00 96.25 211 ILE A O 1
ATOM 1694 N N . ASN A 1 212 ? -17.791 10.143 7.491 1.00 96.81 212 ASN A N 1
ATOM 1695 C CA . ASN A 1 212 ? -19.038 9.449 7.811 1.00 96.81 212 ASN A CA 1
ATOM 1696 C C . ASN A 1 212 ? -18.789 8.210 8.694 1.00 96.81 212 ASN A C 1
ATOM 1698 O O . ASN A 1 212 ? -19.453 7.998 9.708 1.00 96.81 212 ASN A O 1
ATOM 1702 N N . LEU A 1 213 ? -17.772 7.405 8.372 1.00 97.12 213 LEU A N 1
ATOM 1703 C CA . LEU A 1 213 ? -17.388 6.251 9.189 1.00 97.12 213 LEU A CA 1
ATOM 1704 C C . LEU A 1 213 ? -17.028 6.654 10.625 1.00 97.12 213 LEU A C 1
ATOM 1706 O O . LEU A 1 213 ? -17.441 5.975 11.576 1.00 97.12 213 LEU A O 1
ATOM 1710 N N . LEU A 1 214 ? -16.270 7.739 10.790 1.00 96.81 214 LEU A N 1
ATOM 1711 C CA . LEU A 1 214 ? -15.874 8.263 12.096 1.00 96.81 214 LEU A CA 1
ATOM 1712 C C . LEU A 1 214 ? -17.087 8.778 12.877 1.00 96.81 214 LEU A C 1
ATOM 1714 O O . LEU A 1 214 ? -17.213 8.455 14.054 1.00 96.81 214 LEU A O 1
ATOM 1718 N N . GLU A 1 215 ? -18.025 9.479 12.240 1.00 96.94 215 GLU A N 1
ATOM 1719 C CA . GLU A 1 215 ? -19.267 9.946 12.876 1.00 96.94 215 GLU A CA 1
ATOM 1720 C C . GLU A 1 215 ? -20.143 8.793 13.372 1.00 96.94 215 GLU A C 1
ATOM 1722 O O . GLU A 1 215 ? -20.587 8.794 14.524 1.00 96.94 215 GLU A O 1
ATOM 1727 N N . ILE A 1 216 ? -20.335 7.755 12.551 1.00 96.31 216 ILE A N 1
ATOM 1728 C CA . ILE A 1 216 ? -21.064 6.547 12.963 1.00 96.31 216 ILE A CA 1
ATOM 1729 C C . ILE A 1 216 ? -20.351 5.878 14.151 1.00 96.31 216 ILE A C 1
ATOM 1731 O O . ILE A 1 216 ? -20.991 5.335 15.053 1.00 96.31 216 ILE A O 1
ATOM 1735 N N . SER A 1 217 ? -19.020 5.896 14.171 1.00 96.38 217 SER A N 1
ATOM 1736 C CA . SER A 1 217 ? -18.225 5.282 15.239 1.00 96.38 217 SER A CA 1
ATOM 1737 C C . SER A 1 217 ? -18.284 6.083 16.544 1.00 96.38 217 SER A C 1
ATOM 1739 O O . SER A 1 217 ? -18.488 5.497 17.607 1.00 96.38 217 SER A O 1
ATOM 1741 N N . ILE A 1 218 ? -18.229 7.414 16.464 1.00 97.06 218 ILE A N 1
ATOM 1742 C CA . ILE A 1 218 ? -18.441 8.331 17.591 1.00 97.06 218 ILE A CA 1
ATOM 1743 C C . ILE A 1 218 ? -19.836 8.116 18.192 1.00 97.06 218 ILE A C 1
ATOM 1745 O O . ILE A 1 218 ? -19.957 7.879 19.395 1.00 97.06 218 ILE A O 1
ATOM 1749 N N . ASN A 1 219 ? -20.884 8.105 17.362 1.00 96.00 219 ASN A N 1
ATOM 1750 C CA . ASN A 1 219 ? -22.260 7.878 17.814 1.00 96.00 219 ASN A CA 1
ATOM 1751 C C . ASN A 1 219 ? -22.439 6.507 18.474 1.00 96.00 219 ASN A C 1
ATOM 1753 O O . ASN A 1 219 ? -23.129 6.381 19.487 1.00 96.00 219 ASN A O 1
ATOM 1757 N N . ASN A 1 220 ? -21.786 5.476 17.941 1.00 94.62 220 ASN A N 1
ATOM 1758 C CA . ASN A 1 220 ? -21.806 4.152 18.545 1.00 94.62 220 ASN A CA 1
ATOM 1759 C C . ASN A 1 220 ? -21.158 4.138 19.930 1.00 94.62 220 ASN A C 1
ATOM 1761 O O . ASN A 1 220 ? -21.716 3.548 20.848 1.00 94.62 220 ASN A O 1
ATOM 1765 N N . ILE A 1 221 ? -20.004 4.781 20.101 1.00 94.75 221 ILE A N 1
ATOM 1766 C CA . ILE A 1 221 ? -19.317 4.829 21.399 1.00 94.75 221 ILE A CA 1
ATOM 1767 C C . ILE A 1 221 ? -20.119 5.650 22.415 1.00 94.75 221 ILE A C 1
ATOM 1769 O O . ILE A 1 221 ? -20.166 5.292 23.591 1.00 94.75 221 ILE A O 1
ATOM 1773 N N . LEU A 1 222 ? -20.782 6.726 21.983 1.00 94.38 222 LEU A N 1
ATOM 1774 C CA . LEU A 1 222 ? -21.629 7.540 22.857 1.00 94.38 222 LEU A CA 1
ATOM 1775 C C . LEU A 1 222 ? -22.802 6.740 23.435 1.00 94.38 222 LEU A C 1
ATOM 1777 O O . LEU A 1 222 ? -23.035 6.821 24.645 1.00 94.38 222 LEU A O 1
ATOM 1781 N N . ASN A 1 223 ? -23.477 5.956 22.587 1.00 92.50 223 ASN A N 1
ATOM 1782 C CA . ASN A 1 223 ? -24.732 5.269 22.906 1.00 92.50 223 ASN A CA 1
ATOM 1783 C C . ASN A 1 223 ? -24.564 3.824 23.407 1.00 92.50 223 ASN A C 1
ATOM 1785 O O . ASN A 1 223 ? -25.515 3.243 23.928 1.00 92.50 223 ASN A O 1
ATOM 1789 N N . CYS A 1 224 ? -23.391 3.211 23.236 1.00 88.38 224 CYS A N 1
ATOM 1790 C CA . CYS A 1 224 ? -23.154 1.833 23.663 1.00 88.38 224 CYS A CA 1
ATOM 1791 C C . CYS A 1 224 ? -22.791 1.765 25.153 1.00 88.38 224 CYS A C 1
ATOM 1793 O O . CYS A 1 224 ? -22.022 2.586 25.649 1.00 88.38 224 CYS A O 1
ATOM 1795 N N . GLN A 1 225 ? -23.306 0.750 25.853 1.00 87.31 225 GLN A N 1
ATOM 1796 C CA . GLN A 1 225 ? -22.887 0.430 27.224 1.00 87.31 225 GLN A CA 1
ATOM 1797 C C . GLN A 1 225 ? -21.559 -0.344 27.260 1.00 87.31 225 GLN A C 1
ATOM 1799 O O . GLN A 1 225 ? -20.807 -0.231 28.222 1.00 87.31 225 GLN A O 1
ATOM 1804 N N . ASP A 1 226 ? -21.255 -1.104 26.202 1.00 91.94 226 ASP A N 1
ATOM 1805 C CA . ASP A 1 226 ? -20.016 -1.872 26.055 1.00 91.94 226 ASP A CA 1
ATOM 1806 C C . ASP A 1 226 ? -19.023 -1.114 25.158 1.00 91.94 226 ASP A C 1
ATOM 1808 O O . ASP A 1 226 ? -19.083 -1.166 23.921 1.00 91.94 226 ASP A O 1
ATOM 1812 N N . TYR A 1 227 ? -18.117 -0.370 25.796 1.00 91.88 227 TYR A N 1
ATOM 1813 C CA . TYR A 1 227 ? -17.123 0.456 25.106 1.00 91.88 227 TYR A CA 1
ATOM 1814 C C . TYR A 1 227 ? -16.102 -0.381 24.347 1.00 91.88 227 TYR A C 1
ATOM 1816 O O . TYR A 1 227 ? -15.745 -0.030 23.223 1.00 91.88 227 TYR A O 1
ATOM 1824 N N . ARG A 1 228 ? -15.691 -1.520 24.913 1.00 94.31 228 ARG A N 1
ATOM 1825 C CA . ARG A 1 228 ? -14.749 -2.447 24.279 1.00 94.31 228 ARG A CA 1
ATOM 1826 C C . ARG A 1 228 ? -15.282 -2.896 22.925 1.00 94.31 228 ARG A C 1
ATOM 1828 O O . ARG A 1 228 ? -14.599 -2.774 21.908 1.00 94.31 228 ARG A O 1
ATOM 1835 N N . LYS A 1 229 ? -16.534 -3.354 22.892 1.00 93.94 229 LYS A N 1
ATOM 1836 C CA . LYS A 1 229 ? -17.187 -3.781 21.651 1.00 93.94 229 LYS A CA 1
ATOM 1837 C C . LYS A 1 229 ? -17.309 -2.642 20.639 1.00 93.94 229 LYS A C 1
ATOM 1839 O O . LYS A 1 229 ? -17.093 -2.865 19.447 1.00 93.94 229 LYS A O 1
ATOM 1844 N N . ALA A 1 230 ? -17.632 -1.429 21.086 1.00 94.56 230 ALA A N 1
ATOM 1845 C CA . ALA A 1 230 ? -17.746 -0.263 20.208 1.00 94.56 230 ALA A CA 1
ATOM 1846 C C . ALA A 1 230 ? -16.393 0.155 19.596 1.00 94.56 230 ALA A C 1
ATOM 1848 O O . ALA A 1 230 ? -16.319 0.468 18.404 1.00 94.56 230 ALA A O 1
ATOM 1849 N N . ILE A 1 231 ? -15.322 0.101 20.388 1.00 94.44 231 ILE A N 1
ATOM 1850 C CA . ILE A 1 231 ? -13.947 0.387 19.967 1.00 94.44 231 ILE A CA 1
ATOM 1851 C C . ILE A 1 231 ? -13.485 -0.657 18.933 1.00 94.44 231 ILE A C 1
ATOM 1853 O O . ILE A 1 231 ? -13.106 -0.290 17.821 1.00 94.44 231 ILE A O 1
ATOM 1857 N N . ILE A 1 232 ? -13.651 -1.957 19.207 1.00 93.94 232 ILE A N 1
ATOM 1858 C CA . ILE A 1 232 ? -13.329 -3.028 18.240 1.00 93.94 232 ILE A CA 1
ATOM 1859 C C . ILE A 1 232 ? -14.125 -2.869 16.937 1.00 93.94 232 ILE A C 1
ATOM 1861 O O . ILE A 1 232 ? -13.577 -3.005 15.843 1.00 93.94 232 ILE A O 1
ATOM 1865 N N . LEU A 1 233 ? -15.420 -2.557 17.024 1.00 94.88 233 LEU A N 1
ATOM 1866 C CA . LEU A 1 233 ? -16.258 -2.365 15.840 1.00 94.88 233 LEU A CA 1
ATOM 1867 C C . LEU A 1 233 ? -15.774 -1.190 14.975 1.00 94.88 233 LEU A C 1
ATOM 1869 O O . LEU A 1 233 ? -15.842 -1.265 13.748 1.00 94.88 233 LEU A O 1
ATOM 1873 N N . THR A 1 234 ? -15.272 -0.127 15.603 1.00 95.38 234 THR A N 1
ATOM 1874 C CA . THR A 1 234 ? -14.686 1.027 14.908 1.00 95.38 234 THR A CA 1
ATOM 1875 C C . THR A 1 234 ? -13.462 0.606 14.099 1.00 95.38 234 THR A C 1
ATOM 1877 O O . THR A 1 234 ? -13.400 0.869 12.897 1.00 95.38 234 THR A O 1
ATOM 1880 N N . TYR A 1 235 ? -12.549 -0.150 14.712 1.00 95.06 235 TYR A N 1
ATOM 1881 C CA . TYR A 1 235 ? -11.384 -0.709 14.026 1.00 95.06 235 TYR A CA 1
ATOM 1882 C C . TYR A 1 235 ? -11.777 -1.586 12.829 1.00 95.06 235 TYR A C 1
ATOM 1884 O O . TYR A 1 235 ? -11.292 -1.392 11.715 1.00 95.06 235 TYR A O 1
ATOM 1892 N N . LEU A 1 236 ? -12.730 -2.506 13.017 1.00 94.50 236 LEU A N 1
ATOM 1893 C CA . LEU A 1 236 ? -13.193 -3.394 11.946 1.00 94.50 236 LEU A CA 1
ATOM 1894 C C . LEU A 1 236 ? -13.798 -2.629 10.762 1.00 94.50 236 LEU A C 1
ATOM 1896 O O . LEU A 1 236 ? -13.620 -3.037 9.610 1.00 94.50 236 LEU A O 1
ATOM 1900 N N . ARG A 1 237 ? -14.491 -1.516 11.026 1.00 95.75 237 ARG A N 1
ATOM 1901 C CA . ARG A 1 237 ? -15.003 -0.624 9.979 1.00 95.75 237 ARG A CA 1
ATOM 1902 C C . ARG A 1 237 ? -13.871 0.058 9.224 1.00 95.75 237 ARG A C 1
ATOM 1904 O O . ARG A 1 237 ? -13.923 0.079 7.998 1.00 95.75 237 ARG A O 1
ATOM 1911 N N . MET A 1 238 ? -12.841 0.548 9.913 1.00 95.50 238 MET A N 1
ATOM 1912 C CA . MET A 1 238 ? -11.664 1.127 9.255 1.00 95.50 238 MET A CA 1
ATOM 1913 C C . MET A 1 238 ? -10.954 0.087 8.378 1.00 95.50 238 MET A C 1
ATOM 1915 O O . MET A 1 238 ? -10.677 0.357 7.212 1.00 95.50 238 MET A O 1
ATOM 1919 N N . CYS A 1 239 ? -10.754 -1.141 8.869 1.00 95.25 239 CYS A N 1
ATOM 1920 C CA . CYS A 1 239 ? -10.207 -2.231 8.056 1.00 95.25 239 CYS A CA 1
ATOM 1921 C C . CYS A 1 239 ? -11.080 -2.554 6.837 1.00 95.25 239 CYS A C 1
ATOM 1923 O O . CYS A 1 239 ? -10.558 -2.876 5.772 1.00 95.25 239 CYS A O 1
ATOM 1925 N N . LYS A 1 240 ? -12.411 -2.492 6.978 1.00 95.12 240 LYS A N 1
ATOM 1926 C CA . LYS A 1 240 ? -13.331 -2.678 5.852 1.00 95.12 240 LYS A CA 1
ATOM 1927 C C . LYS A 1 240 ? -13.160 -1.568 4.815 1.00 95.12 240 LYS A C 1
ATOM 1929 O O . LYS A 1 240 ? -12.989 -1.892 3.649 1.00 95.12 240 LYS A O 1
ATOM 1934 N N . MET A 1 241 ? -13.116 -0.306 5.242 1.00 95.44 241 MET A N 1
ATOM 1935 C CA . MET A 1 241 ? -12.879 0.834 4.354 1.00 95.44 241 MET A CA 1
ATOM 1936 C C . MET A 1 241 ? -11.565 0.678 3.576 1.00 95.44 241 MET A C 1
ATOM 1938 O O . MET A 1 241 ? -11.544 0.871 2.367 1.00 95.44 241 MET A O 1
ATOM 1942 N N . LEU A 1 242 ? -10.481 0.250 4.232 1.00 94.94 242 LEU A N 1
ATOM 1943 C CA . LEU A 1 242 ? -9.212 -0.037 3.553 1.00 94.94 242 LEU A CA 1
ATOM 1944 C C . LEU A 1 242 ? -9.381 -1.090 2.443 1.00 94.94 242 LEU A C 1
ATOM 1946 O O . LEU A 1 242 ? -8.940 -0.875 1.312 1.00 94.94 242 LEU A O 1
ATOM 1950 N N . ARG A 1 243 ? -10.069 -2.201 2.735 1.00 92.81 243 ARG A N 1
ATOM 1951 C CA . ARG A 1 243 ? -10.332 -3.262 1.748 1.00 92.81 243 ARG A CA 1
ATOM 1952 C C . ARG A 1 243 ? -11.211 -2.791 0.592 1.00 92.81 243 ARG A C 1
ATOM 1954 O O . ARG A 1 243 ? -10.924 -3.144 -0.550 1.00 92.81 243 ARG A O 1
ATOM 1961 N N . ASP A 1 244 ? -12.223 -1.972 0.868 1.00 93.00 244 ASP A N 1
ATOM 1962 C CA . ASP A 1 244 ? -13.108 -1.395 -0.152 1.00 93.00 244 ASP A CA 1
ATOM 1963 C C . ASP A 1 244 ? -12.322 -0.497 -1.137 1.00 93.00 244 ASP A C 1
ATOM 1965 O O . ASP A 1 244 ? -12.695 -0.366 -2.303 1.00 93.00 244 ASP A O 1
ATOM 1969 N N . HIS A 1 245 ? -11.171 0.038 -0.708 1.00 91.50 245 HIS A N 1
ATOM 1970 C CA . HIS A 1 245 ? -10.218 0.786 -1.539 1.00 91.50 245 HIS A CA 1
ATOM 1971 C C . HIS A 1 245 ? -9.039 -0.060 -2.062 1.00 91.50 245 HIS A C 1
ATOM 1973 O O . HIS A 1 245 ? -8.013 0.485 -2.464 1.00 91.50 245 HIS A O 1
ATOM 1979 N N . ASN A 1 246 ? -9.191 -1.389 -2.125 1.00 91.25 246 ASN A N 1
ATOM 1980 C CA . ASN A 1 246 ? -8.192 -2.358 -2.607 1.00 91.25 246 ASN A CA 1
ATOM 1981 C C . ASN A 1 246 ? -6.875 -2.384 -1.810 1.00 91.25 246 ASN A C 1
ATOM 1983 O O . ASN A 1 246 ? -5.845 -2.834 -2.321 1.00 91.25 246 ASN A O 1
ATOM 1987 N N . ILE A 1 247 ? -6.891 -1.929 -0.557 1.00 90.56 247 ILE A N 1
ATOM 1988 C CA . ILE A 1 247 ? -5.751 -2.066 0.345 1.00 90.56 247 ILE A CA 1
ATOM 1989 C C . ILE A 1 247 ? -5.884 -3.404 1.065 1.00 90.56 247 ILE A C 1
ATOM 1991 O O . ILE A 1 247 ? -6.843 -3.650 1.795 1.00 90.56 247 ILE A O 1
ATOM 1995 N N . ASP A 1 248 ? -4.908 -4.283 0.848 1.00 88.62 248 ASP A N 1
ATOM 1996 C CA . ASP A 1 248 ? -4.867 -5.595 1.487 1.00 88.62 248 ASP A CA 1
ATOM 1997 C C . ASP A 1 248 ? -4.679 -5.444 3.003 1.00 88.62 248 ASP A C 1
ATOM 1999 O O . ASP A 1 248 ? -3.716 -4.815 3.446 1.00 88.62 248 ASP A O 1
ATOM 2003 N N . VAL A 1 249 ? -5.588 -6.006 3.797 1.00 90.81 249 VAL A N 1
ATOM 2004 C CA . VAL A 1 249 ? -5.543 -5.980 5.266 1.00 90.81 249 VAL A CA 1
ATOM 2005 C C . VAL A 1 249 ? -5.627 -7.426 5.753 1.00 90.81 249 VAL A C 1
ATOM 2007 O O . VAL A 1 249 ? -6.739 -7.960 5.831 1.00 90.81 249 VAL A O 1
ATOM 2010 N N . PRO A 1 250 ? -4.485 -8.073 6.050 1.00 88.19 250 PRO A N 1
ATOM 2011 C CA . PRO A 1 250 ? -4.478 -9.443 6.547 1.00 88.19 250 PRO A CA 1
ATOM 2012 C C . PRO A 1 250 ? -5.131 -9.526 7.933 1.00 88.19 250 PRO A C 1
ATOM 2014 O O . PRO A 1 250 ? -5.151 -8.552 8.683 1.00 88.19 250 PRO A O 1
ATOM 2017 N N . GLU A 1 251 ? -5.640 -10.705 8.301 1.00 82.44 251 GLU A N 1
ATOM 2018 C CA . GLU A 1 251 ? -6.306 -10.919 9.599 1.00 82.44 251 GLU A CA 1
ATOM 2019 C C . GLU A 1 251 ? -5.387 -10.648 10.802 1.00 82.44 251 GLU A C 1
ATOM 2021 O O . GLU A 1 251 ? -5.849 -10.200 11.852 1.00 82.44 251 GLU A O 1
ATOM 2026 N N . SER A 1 252 ? -4.083 -10.887 10.641 1.00 86.12 252 SER A N 1
ATOM 2027 C CA . SER A 1 252 ? -3.051 -10.709 11.667 1.00 86.12 252 SER A CA 1
ATOM 2028 C C . SER A 1 252 ? -2.221 -9.434 11.471 1.00 86.12 252 SER A C 1
ATOM 2030 O O . SER A 1 252 ? -1.016 -9.448 11.722 1.00 86.12 252 SER A O 1
ATOM 2032 N N . ILE A 1 253 ? -2.825 -8.360 10.958 1.00 89.62 253 ILE A N 1
ATOM 2033 C CA . ILE A 1 253 ? -2.127 -7.086 10.757 1.00 89.62 253 ILE A CA 1
ATOM 2034 C C . ILE A 1 253 ? -1.643 -6.495 12.092 1.00 89.62 253 ILE A C 1
ATOM 2036 O O . ILE A 1 253 ? -2.366 -6.516 13.090 1.00 89.62 253 ILE A O 1
ATOM 2040 N N . THR A 1 254 ? -0.420 -5.967 12.107 1.00 87.50 254 THR A N 1
ATOM 2041 C CA . THR A 1 254 ? 0.130 -5.255 13.273 1.00 87.50 254 THR A CA 1
ATOM 2042 C C . THR A 1 254 ? -0.390 -3.814 13.350 1.00 87.50 254 THR A C 1
ATOM 2044 O O . THR A 1 254 ? -0.793 -3.250 12.331 1.00 87.50 254 THR A O 1
ATOM 2047 N N . ALA A 1 255 ? -0.354 -3.180 14.531 1.00 87.06 255 ALA A N 1
ATOM 2048 C CA . ALA A 1 255 ? -0.725 -1.766 14.688 1.00 87.06 255 ALA A CA 1
ATOM 2049 C C . ALA A 1 255 ? 0.004 -0.850 13.699 1.00 87.06 255 ALA A C 1
ATOM 2051 O O . ALA A 1 255 ? -0.623 -0.084 12.971 1.00 87.06 255 ALA A O 1
ATOM 2052 N N . ARG A 1 256 ? 1.326 -1.004 13.600 1.00 85.38 256 ARG A N 1
ATOM 2053 C CA . ARG A 1 256 ? 2.158 -0.189 12.712 1.00 85.38 256 ARG A CA 1
ATOM 2054 C C . ARG A 1 256 ? 1.788 -0.359 11.237 1.00 85.38 256 ARG A C 1
ATOM 2056 O O . ARG A 1 256 ? 1.649 0.624 10.521 1.00 85.38 256 ARG A O 1
ATOM 2063 N N . GLU A 1 257 ? 1.585 -1.595 10.780 1.00 89.88 257 GLU A N 1
ATOM 2064 C CA . GLU A 1 257 ? 1.158 -1.854 9.397 1.00 89.88 257 GLU A CA 1
ATOM 2065 C C . GLU A 1 257 ? -0.251 -1.314 9.120 1.00 89.88 257 GLU A C 1
ATOM 2067 O O . GLU A 1 257 ? -0.552 -0.911 7.995 1.00 89.88 257 GLU A O 1
ATOM 2072 N N . PHE A 1 258 ? -1.132 -1.323 10.123 1.00 94.88 258 PHE A N 1
ATOM 2073 C CA . PHE A 1 258 ? -2.458 -0.727 10.013 1.00 94.88 258 PHE A CA 1
ATOM 2074 C C . PHE A 1 258 ? -2.369 0.793 9.853 1.00 94.88 258 PHE A C 1
ATOM 2076 O O . PHE A 1 258 ? -2.969 1.329 8.922 1.00 94.88 258 PHE A O 1
ATOM 2083 N N . GLU A 1 259 ? -1.587 1.471 10.693 1.00 94.62 259 GLU A N 1
ATOM 2084 C CA . GLU A 1 259 ? -1.351 2.916 10.605 1.00 94.62 259 GLU A CA 1
ATOM 2085 C C . GLU A 1 259 ? -0.788 3.307 9.233 1.00 94.62 259 GLU A C 1
ATOM 2087 O O . GLU A 1 259 ? -1.337 4.182 8.562 1.00 94.62 259 GLU A O 1
ATOM 2092 N N . GLU A 1 260 ? 0.244 2.599 8.760 1.00 92.88 260 GLU A N 1
ATOM 2093 C CA . GLU A 1 260 ? 0.833 2.816 7.433 1.00 92.88 260 GLU A CA 1
ATOM 2094 C C . GLU A 1 260 ? -0.223 2.701 6.322 1.00 92.88 260 GLU A C 1
ATOM 2096 O O . GLU A 1 260 ? -0.295 3.551 5.433 1.00 92.88 260 GLU A O 1
ATOM 2101 N N . LYS A 1 261 ? -1.107 1.698 6.388 1.00 93.50 261 LYS A N 1
ATOM 2102 C CA . LYS A 1 261 ? -2.197 1.524 5.413 1.00 93.50 261 LYS A CA 1
ATOM 2103 C C . LYS A 1 261 ? -3.254 2.620 5.485 1.00 93.50 261 LYS A C 1
ATOM 2105 O O . LYS A 1 261 ? -3.778 3.010 4.442 1.00 93.50 261 LYS A O 1
ATOM 2110 N N . VAL A 1 262 ? -3.571 3.116 6.678 1.00 94.81 262 VAL A N 1
ATOM 2111 C CA . VAL A 1 262 ? -4.483 4.254 6.843 1.00 94.81 262 VAL A CA 1
ATOM 2112 C C . VAL A 1 262 ? -3.880 5.506 6.215 1.00 94.81 262 VAL A C 1
ATOM 2114 O O . VAL A 1 262 ? -4.573 6.159 5.441 1.00 94.81 262 VAL A O 1
ATOM 2117 N N . HIS A 1 263 ? -2.594 5.790 6.435 1.00 94.00 263 HIS A N 1
ATOM 2118 C CA . HIS A 1 263 ? -1.923 6.937 5.814 1.00 94.00 263 HIS A CA 1
ATOM 2119 C C . HIS A 1 263 ? -1.780 6.811 4.293 1.00 94.00 263 HIS A C 1
ATOM 2121 O O . HIS A 1 263 ? -1.844 7.817 3.593 1.00 94.00 263 HIS A O 1
ATOM 2127 N N . LEU A 1 264 ? -1.653 5.592 3.755 1.00 89.81 264 LEU A N 1
ATOM 2128 C CA . LEU A 1 264 ? -1.699 5.378 2.304 1.00 89.81 264 LEU A CA 1
ATOM 2129 C C . LEU A 1 264 ? -3.053 5.776 1.698 1.00 89.81 264 LEU A C 1
ATOM 2131 O O . LEU A 1 264 ? -3.099 6.245 0.561 1.00 89.81 264 LEU A O 1
ATOM 2135 N N . LEU A 1 265 ? -4.154 5.573 2.429 1.00 91.31 265 LEU A N 1
ATOM 2136 C CA . LEU A 1 265 ? -5.490 5.938 1.956 1.00 91.31 265 LEU A CA 1
ATOM 2137 C C . LEU A 1 265 ? -5.840 7.403 2.244 1.00 91.31 265 LEU A C 1
ATOM 2139 O O . LEU A 1 265 ? -6.481 8.050 1.416 1.00 91.31 265 LEU A O 1
ATOM 2143 N N . LEU A 1 266 ? -5.458 7.886 3.426 1.00 92.81 266 LEU A N 1
ATOM 2144 C CA . LEU A 1 266 ? -5.829 9.171 4.015 1.00 92.81 266 LEU A CA 1
ATOM 2145 C C . LEU A 1 266 ? -4.571 9.843 4.599 1.00 92.81 266 LEU A C 1
ATOM 2147 O O . LEU A 1 266 ? -4.368 9.833 5.816 1.00 92.81 266 LEU A O 1
ATOM 2151 N N . PRO A 1 267 ? -3.716 10.431 3.746 1.00 89.00 267 PRO A N 1
ATOM 2152 C CA . PRO A 1 267 ? -2.426 10.986 4.167 1.00 89.00 267 PRO A CA 1
ATOM 2153 C C . PRO A 1 267 ? -2.546 12.181 5.123 1.00 89.00 267 PRO A C 1
ATOM 2155 O O . PRO A 1 267 ? -1.599 12.481 5.839 1.00 89.00 267 PRO A O 1
ATOM 2158 N N . LEU A 1 268 ? -3.714 12.825 5.165 1.00 88.19 268 LEU A N 1
ATOM 2159 C CA . LEU A 1 268 ? -4.001 14.013 5.976 1.00 88.19 268 LEU A CA 1
ATOM 2160 C C . LEU A 1 268 ? -4.305 13.705 7.448 1.00 88.19 268 LEU A C 1
ATOM 2162 O O . LEU A 1 268 ? -4.385 14.615 8.270 1.00 88.19 268 LEU A O 1
ATOM 2166 N N . ILE A 1 269 ? -4.511 12.432 7.797 1.00 92.06 269 ILE A N 1
ATOM 2167 C CA . ILE A 1 269 ? -4.776 12.053 9.184 1.00 92.06 269 ILE A CA 1
ATOM 2168 C C . ILE A 1 269 ? -3.518 12.317 10.025 1.00 92.06 269 ILE A C 1
ATOM 2170 O O . ILE A 1 269 ? -2.430 11.896 9.634 1.00 92.06 269 ILE A O 1
ATOM 2174 N N . PRO A 1 270 ? -3.634 12.962 11.198 1.00 93.00 270 PRO A N 1
ATOM 2175 C CA . PRO A 1 270 ? -2.501 13.182 12.082 1.00 93.00 270 PRO A CA 1
ATOM 2176 C C . PRO A 1 270 ? -2.016 11.854 12.681 1.00 93.00 270 PRO A C 1
ATOM 2178 O O . PRO A 1 270 ? -2.813 11.043 13.160 1.00 93.00 270 PRO A O 1
ATOM 2181 N N . HIS A 1 271 ? -0.696 11.658 12.688 1.00 93.19 271 HIS A N 1
ATOM 2182 C CA . HIS A 1 271 ? -0.060 10.424 13.163 1.00 93.19 271 HIS A CA 1
ATOM 2183 C C . HIS A 1 271 ? -0.387 10.103 14.626 1.00 93.19 271 HIS A C 1
ATOM 2185 O O . HIS A 1 271 ? -0.788 8.987 14.937 1.00 93.19 271 HIS A O 1
ATOM 2191 N N . GLU A 1 272 ? -0.239 11.074 15.529 1.00 95.69 272 GLU A N 1
ATOM 2192 C CA . GLU A 1 272 ? -0.369 10.841 16.973 1.00 95.69 272 GLU A CA 1
ATOM 2193 C C . GLU A 1 272 ? -1.791 10.402 17.389 1.00 95.69 272 GLU A C 1
ATOM 2195 O O . GLU A 1 272 ? -1.913 9.363 18.041 1.00 95.69 272 GLU A O 1
ATOM 2200 N N . PRO A 1 273 ? -2.888 11.073 16.970 1.00 96.12 273 PRO A N 1
ATOM 2201 C CA . PRO A 1 273 ? -4.239 10.600 17.265 1.00 96.12 273 PRO A CA 1
ATOM 2202 C C . PRO A 1 273 ? -4.550 9.212 16.698 1.00 96.12 273 PRO A C 1
ATOM 2204 O O . PRO A 1 273 ? -5.266 8.441 17.338 1.00 96.12 273 PRO A O 1
ATOM 2207 N N . LEU A 1 274 ? -4.027 8.883 15.513 1.00 97.06 274 LEU A N 1
ATOM 2208 C CA . LEU A 1 274 ? -4.207 7.562 14.914 1.00 97.06 274 LEU A CA 1
ATOM 2209 C C . LEU A 1 274 ? -3.435 6.483 15.681 1.00 97.06 274 LEU A C 1
ATOM 2211 O O . LEU A 1 274 ? -3.972 5.399 15.911 1.00 97.06 274 LEU A O 1
ATOM 2215 N N . HIS A 1 275 ? -2.208 6.785 16.100 1.00 96.38 275 HIS A N 1
ATOM 2216 C CA . HIS A 1 275 ? -1.378 5.876 16.879 1.00 96.38 275 HIS A CA 1
ATOM 2217 C C . HIS A 1 275 ? -2.023 5.550 18.229 1.00 96.38 275 HIS A C 1
ATOM 2219 O O . HIS A 1 275 ? -2.275 4.390 18.547 1.00 96.38 275 HIS A O 1
ATOM 2225 N N . GLU A 1 276 ? -2.413 6.580 18.983 1.00 97.00 276 GLU A N 1
ATOM 2226 C CA . GLU A 1 276 ? -3.090 6.421 20.273 1.00 97.00 276 GLU A CA 1
ATOM 2227 C C . GLU A 1 276 ? -4.423 5.671 20.151 1.00 97.00 276 GLU A C 1
ATOM 2229 O O . GLU A 1 276 ? -4.798 4.898 21.037 1.00 97.00 276 GLU A O 1
ATOM 2234 N N . LEU A 1 277 ? -5.147 5.872 19.046 1.00 96.62 277 LEU A N 1
ATOM 2235 C CA . LEU A 1 277 ? -6.376 5.134 18.765 1.00 96.62 277 LEU A CA 1
ATOM 2236 C C . LEU A 1 277 ? -6.079 3.657 18.478 1.00 96.62 277 LEU A C 1
ATOM 2238 O O . LEU A 1 277 ? -6.818 2.782 18.926 1.00 96.62 277 LEU A O 1
ATOM 2242 N N . THR A 1 278 ? -4.984 3.376 17.774 1.00 95.56 278 THR A N 1
ATOM 2243 C CA . THR A 1 278 ? -4.550 2.014 17.457 1.00 95.56 278 THR A CA 1
ATOM 2244 C C . THR A 1 278 ? -4.110 1.260 18.710 1.00 95.56 278 THR A C 1
ATOM 2246 O O . THR A 1 278 ? -4.545 0.127 18.910 1.00 95.56 278 THR A O 1
ATOM 2249 N N . LEU A 1 279 ? -3.375 1.907 19.617 1.00 94.75 279 LEU A N 1
ATOM 2250 C CA . LEU A 1 279 ? -3.052 1.344 20.933 1.00 94.75 279 LEU A CA 1
ATOM 2251 C C . LEU A 1 279 ? -4.316 1.030 21.746 1.00 94.75 279 LEU A C 1
ATOM 2253 O O . LEU A 1 279 ? -4.423 -0.036 22.351 1.00 94.75 279 LEU A O 1
ATOM 2257 N N . LEU A 1 280 ? -5.314 1.918 21.710 1.00 94.44 280 LEU A N 1
ATOM 2258 C CA . LEU A 1 280 ? -6.591 1.688 22.386 1.00 94.44 280 LEU A CA 1
ATOM 2259 C C . LEU A 1 280 ? -7.362 0.497 21.788 1.00 94.44 280 LEU A C 1
ATOM 2261 O O . LEU A 1 280 ? -8.050 -0.228 22.515 1.00 94.44 280 LEU A O 1
ATOM 2265 N N . PHE A 1 281 ? -7.241 0.260 20.476 1.00 93.62 281 PHE A N 1
ATOM 2266 C CA . PHE A 1 281 ? -7.779 -0.939 19.829 1.00 93.62 281 PHE A CA 1
ATOM 2267 C C . PHE A 1 281 ? -7.058 -2.210 20.278 1.00 93.62 281 PHE A C 1
ATOM 2269 O O . PHE A 1 281 ? -7.725 -3.206 20.561 1.00 93.62 281 PHE A O 1
ATOM 2276 N N . GLU A 1 282 ? -5.727 -2.189 20.358 1.00 93.12 282 GLU A N 1
ATOM 2277 C CA . GLU A 1 282 ? -4.943 -3.328 20.841 1.00 93.12 282 GLU A CA 1
ATOM 2278 C C . GLU A 1 282 ? -5.304 -3.677 22.284 1.00 93.12 282 GLU A C 1
ATOM 2280 O O . GLU A 1 282 ? -5.596 -4.837 22.579 1.00 93.12 282 GLU A O 1
ATOM 2285 N N . GLU A 1 283 ? -5.389 -2.673 23.158 1.00 92.56 283 GLU A N 1
ATOM 2286 C CA . GLU A 1 283 ? -5.823 -2.853 24.542 1.00 92.56 283 GLU A CA 1
ATOM 2287 C C . GLU A 1 283 ? -7.235 -3.454 24.601 1.00 92.56 283 GLU A C 1
ATOM 2289 O O . GLU A 1 283 ? -7.468 -4.460 25.271 1.00 92.56 283 GLU A O 1
ATOM 2294 N N . SER A 1 284 ? -8.168 -2.920 23.810 1.00 91.88 284 SER A N 1
ATOM 2295 C CA . SER A 1 284 ? -9.542 -3.431 23.742 1.00 91.88 284 SER A CA 1
ATOM 2296 C C . SER A 1 284 ? -9.641 -4.857 23.194 1.00 91.88 284 SER A C 1
ATOM 2298 O O . SER A 1 284 ? -10.618 -5.551 23.479 1.00 91.88 284 SER A O 1
ATOM 2300 N N . LYS A 1 285 ? -8.676 -5.312 22.391 1.00 91.00 285 LYS A N 1
ATOM 2301 C CA . LYS A 1 285 ? -8.694 -6.645 21.777 1.00 91.00 285 LYS A CA 1
ATOM 2302 C C . LYS A 1 285 ? -7.974 -7.696 22.618 1.00 91.00 285 LYS A C 1
ATOM 2304 O O . LYS A 1 285 ? -8.435 -8.833 22.654 1.00 91.00 285 LYS A O 1
ATOM 2309 N N . TYR A 1 286 ? -6.857 -7.335 23.247 1.00 91.00 286 TYR A N 1
ATOM 2310 C CA . TYR A 1 286 ? -5.930 -8.295 23.855 1.00 91.00 286 TYR A CA 1
ATOM 2311 C C . TYR A 1 286 ? -5.801 -8.187 25.377 1.00 91.00 286 TYR A C 1
ATOM 2313 O O . TYR A 1 286 ? -5.270 -9.109 25.987 1.00 91.00 286 TYR A O 1
ATOM 2321 N N . SER A 1 287 ? -6.256 -7.096 26.000 1.00 89.31 287 SER A N 1
ATOM 2322 C CA . SER A 1 287 ? -6.225 -6.951 27.460 1.00 89.31 287 SER A CA 1
ATOM 2323 C C . SER A 1 287 ? -7.548 -7.375 28.084 1.00 89.31 287 SER A C 1
ATOM 2325 O O . SER A 1 287 ? -8.599 -7.031 27.555 1.00 89.31 287 SER A O 1
ATOM 2327 N N . ASP A 1 288 ? -7.531 -8.013 29.251 1.00 88.25 288 ASP A N 1
ATOM 2328 C CA . ASP A 1 288 ? -8.740 -8.318 30.034 1.00 88.25 288 ASP A CA 1
ATOM 2329 C C . ASP A 1 288 ? -9.170 -7.161 30.957 1.00 88.25 288 ASP A C 1
ATOM 2331 O O . ASP A 1 288 ? -10.156 -7.266 31.687 1.00 88.25 288 ASP A O 1
ATOM 2335 N N . HIS A 1 289 ? -8.458 -6.027 30.930 1.00 86.75 289 HIS A N 1
ATOM 2336 C CA . HIS A 1 289 ? -8.758 -4.891 31.802 1.00 86.75 289 HIS A CA 1
ATOM 2337 C C . HIS A 1 289 ? -10.153 -4.300 31.520 1.00 86.75 289 HIS A C 1
ATOM 2339 O O . HIS A 1 289 ? -10.544 -4.142 30.358 1.00 86.75 289 HIS A O 1
ATOM 2345 N N . PRO A 1 290 ? -10.933 -3.935 32.549 1.00 84.81 290 PRO A N 1
ATOM 2346 C CA . PRO A 1 290 ? -12.223 -3.292 32.335 1.00 84.81 290 PRO A CA 1
ATOM 2347 C C . PRO A 1 290 ? -12.042 -1.950 31.607 1.00 84.81 290 PRO A C 1
ATOM 2349 O O . PRO A 1 290 ? -11.278 -1.093 32.042 1.00 84.81 290 PRO A O 1
ATOM 2352 N N . MET A 1 291 ? -12.759 -1.773 30.494 1.00 87.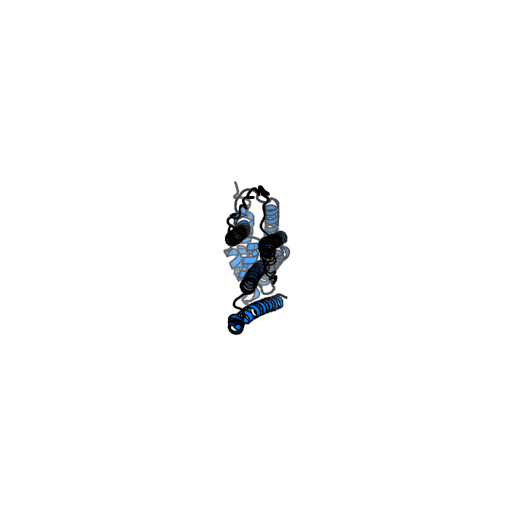75 291 MET A N 1
ATOM 2353 C CA . MET A 1 291 ? -12.811 -0.511 29.749 1.00 87.75 291 MET A CA 1
ATOM 2354 C C . MET A 1 291 ? -13.810 0.417 30.435 1.00 87.75 291 MET A C 1
ATOM 2356 O O . MET A 1 291 ? -15.020 0.192 30.367 1.00 87.75 291 MET A O 1
ATOM 2360 N N . ASP A 1 292 ? -13.308 1.441 31.112 1.00 89.38 292 ASP A N 1
ATOM 2361 C CA . ASP A 1 292 ? -14.118 2.369 31.891 1.00 89.38 292 ASP A CA 1
ATOM 2362 C C . ASP A 1 292 ? -14.490 3.641 31.097 1.00 89.38 292 ASP A C 1
ATOM 2364 O O . ASP A 1 292 ? -14.289 3.766 29.882 1.00 89.38 292 ASP A O 1
ATOM 2368 N N . SER A 1 293 ? -15.065 4.618 31.800 1.00 89.44 293 SER A N 1
ATOM 2369 C CA . SER A 1 293 ? -15.421 5.913 31.212 1.00 89.44 293 SER A CA 1
ATOM 2370 C C . SER A 1 293 ? -14.213 6.739 30.737 1.00 89.44 293 SER A C 1
ATOM 2372 O O . SER A 1 293 ? -14.372 7.553 29.825 1.00 89.44 293 SER A O 1
ATOM 2374 N N . MET A 1 294 ? -13.008 6.522 31.282 1.00 91.69 294 MET A N 1
ATOM 2375 C CA . MET A 1 294 ? -11.791 7.186 30.804 1.00 91.69 294 MET A CA 1
ATOM 2376 C C . MET A 1 294 ? -11.441 6.692 29.402 1.00 91.69 294 MET A C 1
ATOM 2378 O O . MET A 1 294 ? -11.199 7.509 28.512 1.00 91.69 294 MET A O 1
ATOM 2382 N N . CYS A 1 295 ? -11.496 5.377 29.172 1.00 91.62 295 CYS A N 1
ATOM 2383 C CA . CYS A 1 295 ? -11.263 4.780 27.855 1.00 91.62 295 CYS A CA 1
ATOM 2384 C C . CYS A 1 295 ? -12.276 5.286 26.819 1.00 91.62 295 CYS A C 1
ATOM 2386 O O . CYS A 1 295 ? -11.891 5.653 25.706 1.00 91.62 295 CYS A O 1
ATOM 2388 N N . LYS A 1 296 ? -13.558 5.399 27.203 1.00 94.06 296 LYS A N 1
ATOM 2389 C CA . LYS A 1 296 ? -14.606 6.013 26.367 1.00 94.06 296 LYS A CA 1
ATOM 2390 C C . LYS A 1 296 ? -14.229 7.440 25.960 1.00 94.06 296 LYS A C 1
ATOM 2392 O O . LYS A 1 296 ? -14.236 7.769 24.775 1.00 94.06 296 LYS A O 1
ATOM 2397 N N . ASN A 1 297 ? -13.891 8.284 26.933 1.00 95.75 297 ASN A N 1
ATOM 2398 C CA . ASN A 1 297 ? -13.556 9.686 26.687 1.00 95.75 297 ASN A CA 1
ATOM 2399 C C . ASN A 1 297 ? -12.291 9.823 25.827 1.00 95.75 297 ASN A C 1
ATOM 2401 O O . ASN A 1 297 ? -12.250 10.666 24.929 1.00 95.75 297 ASN A O 1
ATOM 2405 N N . LYS A 1 298 ? -11.292 8.958 26.047 1.00 96.19 298 LYS A N 1
ATOM 2406 C CA . LYS A 1 298 ? -10.080 8.884 25.223 1.00 96.19 298 LYS A CA 1
ATOM 2407 C C . LYS A 1 298 ? -10.424 8.528 23.774 1.00 96.19 298 LYS A C 1
ATOM 2409 O O . LYS A 1 298 ? -10.028 9.266 22.875 1.00 96.19 298 LYS A O 1
ATOM 2414 N N . ALA A 1 299 ? -11.220 7.481 23.541 1.00 96.19 299 ALA A N 1
ATOM 2415 C CA . ALA A 1 299 ? -11.655 7.089 22.197 1.00 96.19 299 ALA A CA 1
ATOM 2416 C C . ALA A 1 299 ? -12.379 8.232 21.468 1.00 96.19 299 ALA A C 1
ATOM 2418 O O . ALA A 1 299 ? -12.053 8.552 20.326 1.00 96.19 299 ALA A O 1
ATOM 2419 N N . LEU A 1 300 ? -13.332 8.885 22.142 1.00 97.25 300 LEU A N 1
ATOM 2420 C CA . LEU A 1 300 ? -14.107 9.992 21.575 1.00 97.25 300 LEU A CA 1
ATOM 2421 C C . LEU A 1 300 ? -13.223 11.187 21.214 1.00 97.25 300 LEU A C 1
ATOM 2423 O O . LEU A 1 300 ? -13.391 11.767 20.140 1.00 97.25 300 LEU A O 1
ATOM 2427 N N . LYS A 1 301 ? -12.262 11.530 22.078 1.00 97.75 301 LYS A N 1
ATOM 2428 C CA . LYS A 1 301 ? -11.299 12.605 21.825 1.00 97.75 301 LYS A CA 1
ATOM 2429 C C . LYS A 1 301 ? -10.447 12.306 20.590 1.00 97.75 301 LYS A C 1
ATOM 2431 O O . LYS A 1 301 ? -10.308 13.172 19.732 1.00 97.75 301 LYS A O 1
ATOM 2436 N N . LEU A 1 302 ? -9.913 11.089 20.486 1.00 97.81 302 LEU A N 1
ATOM 2437 C CA . LEU A 1 302 ? -9.050 10.675 19.376 1.00 97.81 302 LEU A CA 1
ATOM 2438 C C . LEU A 1 302 ? -9.810 10.631 18.046 1.00 97.81 302 LEU A C 1
ATOM 2440 O O . LEU A 1 302 ? -9.364 11.217 17.063 1.00 97.81 302 LEU A O 1
ATOM 2444 N N . LEU A 1 303 ? -10.995 10.014 18.024 1.00 97.12 303 LEU A N 1
ATOM 2445 C CA . LEU A 1 303 ? -11.840 9.955 16.827 1.00 97.12 303 LEU A CA 1
ATOM 2446 C C . LEU A 1 303 ? -12.279 11.346 16.361 1.00 97.12 303 LEU A C 1
ATOM 2448 O O . LEU A 1 303 ? -12.275 11.616 15.161 1.00 97.12 303 LEU A O 1
ATOM 2452 N N . SER A 1 304 ? -12.619 12.235 17.299 1.00 96.88 304 SER A N 1
ATOM 2453 C CA . SER A 1 304 ? -12.977 13.619 16.971 1.00 96.88 304 SER A CA 1
ATOM 2454 C C . SER A 1 304 ? -11.781 14.380 16.405 1.00 96.88 304 SER A C 1
ATOM 2456 O O . SER A 1 304 ? -11.932 15.051 15.393 1.00 96.88 304 SER A O 1
ATOM 2458 N N . ALA A 1 305 ? -10.582 14.216 16.975 1.00 96.31 305 ALA A N 1
ATOM 2459 C CA . ALA A 1 305 ? -9.371 14.848 16.453 1.00 96.31 305 ALA A CA 1
ATOM 2460 C C . ALA A 1 305 ? -9.059 14.409 15.011 1.00 96.31 305 ALA A C 1
ATOM 2462 O O . ALA A 1 305 ? -8.752 15.248 14.164 1.00 96.31 305 ALA A O 1
ATOM 2463 N N . ILE A 1 306 ? -9.197 13.112 14.710 1.00 96.31 306 ILE A N 1
ATOM 2464 C CA . ILE A 1 306 ? -9.024 12.589 13.347 1.00 96.31 306 ILE A CA 1
ATOM 2465 C C . ILE A 1 306 ? -10.095 13.168 12.416 1.00 96.31 306 ILE A C 1
ATOM 2467 O O . ILE A 1 306 ? -9.767 13.680 11.348 1.00 96.31 306 ILE A O 1
ATOM 2471 N N . ARG A 1 307 ? -11.372 13.147 12.810 1.00 95.69 307 ARG A N 1
ATOM 2472 C CA . ARG A 1 307 ? -12.458 13.712 11.996 1.00 95.69 307 ARG A CA 1
ATOM 2473 C C . ARG A 1 307 ? -12.226 15.196 11.703 1.00 95.69 307 ARG A C 1
ATOM 2475 O O . ARG A 1 307 ? -12.330 15.614 10.556 1.00 95.69 307 ARG A O 1
ATOM 2482 N N . ASP A 1 308 ? -11.892 15.980 12.721 1.00 94.44 308 ASP A N 1
ATOM 2483 C CA . ASP A 1 308 ? -11.729 17.428 12.594 1.00 94.44 308 ASP A CA 1
ATOM 2484 C C . ASP A 1 308 ? -10.533 17.784 11.701 1.00 94.44 308 ASP A C 1
ATOM 2486 O O . ASP A 1 308 ? -10.602 18.761 10.958 1.00 94.44 308 ASP A O 1
ATOM 2490 N N . SER A 1 309 ? -9.471 16.968 11.711 1.00 93.56 309 SER A N 1
ATOM 2491 C CA . SER A 1 309 ? -8.347 17.122 10.775 1.00 93.56 309 SER A CA 1
ATOM 2492 C C . SER A 1 309 ? -8.767 16.926 9.318 1.00 93.56 309 SER A C 1
ATOM 2494 O O . SER A 1 309 ? -8.334 17.674 8.449 1.00 93.56 309 SER A O 1
ATOM 2496 N N . LEU A 1 310 ? -9.679 15.985 9.057 1.00 92.06 310 LEU A N 1
ATOM 2497 C CA . LEU A 1 310 ? -10.200 15.747 7.716 1.00 92.06 310 LEU A CA 1
ATOM 2498 C C . LEU A 1 310 ? -11.127 16.880 7.261 1.00 92.06 310 LEU A C 1
ATOM 2500 O O . LEU A 1 310 ? -11.142 17.198 6.080 1.00 92.06 310 LEU A O 1
ATOM 2504 N N . VAL A 1 311 ? -11.883 17.505 8.168 1.00 90.00 311 VAL A N 1
ATOM 2505 C CA . VAL A 1 311 ? -12.814 18.602 7.835 1.00 90.00 311 VAL A CA 1
ATOM 2506 C C . VAL A 1 311 ? -12.092 19.934 7.590 1.00 90.00 311 VAL A C 1
ATOM 2508 O O . VAL A 1 311 ? -12.473 20.673 6.688 1.00 90.00 311 VAL A O 1
ATOM 2511 N N . LYS A 1 312 ? -11.062 20.267 8.380 1.00 78.75 312 LYS A N 1
ATOM 2512 C CA . LYS A 1 312 ? -10.456 21.614 8.387 1.00 78.75 312 LYS A CA 1
ATOM 2513 C C . LYS A 1 312 ? -9.750 22.030 7.092 1.00 78.75 312 LYS A C 1
ATOM 2515 O O . LYS A 1 312 ? -9.692 23.224 6.819 1.00 78.75 312 LYS A O 1
ATOM 2520 N N . GLU A 1 313 ? -9.256 21.099 6.281 1.00 63.88 313 GLU A N 1
ATOM 2521 C CA . GLU A 1 313 ? -8.511 21.455 5.061 1.00 63.88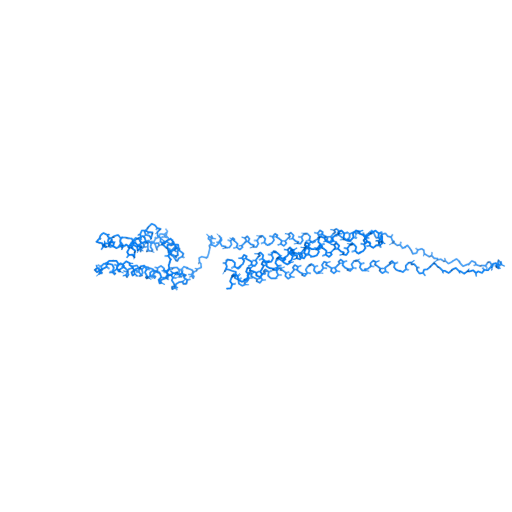 313 GLU A CA 1
ATOM 2522 C C . GLU A 1 313 ? -9.353 22.069 3.930 1.00 63.88 313 GLU A C 1
ATOM 2524 O O . GLU A 1 313 ? -8.784 22.600 2.982 1.00 63.88 313 GLU A O 1
ATOM 2529 N N . ASP A 1 314 ? -10.685 22.111 4.037 1.00 54.44 314 ASP A N 1
ATOM 2530 C CA . ASP A 1 314 ? -11.510 22.823 3.046 1.00 54.44 314 ASP A CA 1
ATOM 2531 C C . ASP A 1 314 ? -11.423 24.363 3.182 1.00 54.44 314 ASP A C 1
ATOM 2533 O O . ASP A 1 314 ? -12.003 25.083 2.369 1.00 54.44 314 ASP A O 1
ATOM 2537 N N . GLY A 1 315 ? -10.724 24.882 4.207 1.00 48.81 315 GLY A N 1
ATOM 2538 C CA . GLY A 1 315 ? -10.737 26.302 4.588 1.00 48.81 315 GLY A CA 1
ATOM 2539 C C . GLY A 1 315 ? -9.426 27.098 4.478 1.00 48.81 315 GLY A C 1
ATOM 2540 O O . GLY A 1 315 ? -9.491 28.321 4.575 1.00 48.81 315 GLY A O 1
ATOM 2541 N N . GLU A 1 316 ? -8.258 26.479 4.267 1.00 41.12 316 GLU A N 1
ATOM 2542 C CA . GLU A 1 316 ? -6.945 27.177 4.257 1.00 41.12 316 GLU A CA 1
ATOM 2543 C C . GLU A 1 316 ? -6.294 27.246 2.860 1.00 41.12 316 GLU A C 1
ATOM 2545 O O . GLU A 1 316 ? -5.086 27.096 2.694 1.00 41.12 316 GLU A O 1
ATOM 2550 N N . GLY A 1 317 ? -7.114 27.493 1.835 1.00 43.03 317 GLY A N 1
ATOM 2551 C CA . GLY A 1 317 ? -6.686 27.681 0.444 1.00 43.03 317 GLY A CA 1
ATOM 2552 C C . GLY A 1 317 ? -7.170 28.989 -0.189 1.00 43.03 317 GLY A C 1
ATOM 2553 O O . GLY A 1 317 ? -7.558 28.967 -1.355 1.00 43.03 317 GLY A O 1
ATOM 2554 N N . ASN A 1 318 ? -7.184 30.093 0.570 1.00 32.84 318 ASN A N 1
ATOM 2555 C CA . ASN A 1 318 ? -7.399 31.458 0.062 1.00 32.84 318 ASN A CA 1
ATOM 2556 C C . ASN A 1 318 ? -6.158 32.322 0.288 1.00 32.84 318 ASN A C 1
ATOM 2558 O O . ASN A 1 318 ? -5.723 32.416 1.456 1.00 32.84 318 ASN A O 1
#

Sequence (318 aa):
MRRYMYKVFYLAMSIIISLSVGWLINIPYQEKIFNIVVNMPLLFMLNLWTYYTLLLLTIVLLFLGYMLYIAFKERLVNKRSLMAVLCSFILLAAVTYCIFNLVYSSYSGKVSLATNRNSSGGSTSLAPMVSVKESQNIKLNRTPTRVLSSGSSLNVFPIAFLAVLLIFTITLAFLIRYTGYVSSDIKDEHKVGFIDKKGVEIMEKRKREAINLLEISINNILNCQDYRKAIILTYLRMCKMLRDHNIDVPESITAREFEEKVHLLLPLIPHEPLHELTLLFEESKYSDHPMDSMCKNKALKLLSAIRDSLVKEDGEGN

Foldseek 3Di:
DVVVVVVVVVVVVVVLVCVLVVVVVCVVVVVVVCVVCVDCPPVVVVVVVVNVVSVVVVVVVVVVVVVVVVCVVVVPDDPVNVVVVVVLVVVLVVVVVVLVVVVVVVVVVVVVVVVPPPPPDDPPDDDDDDDDDDDDDPPPPPDPPPPPPDPPPPPCPVVSVVVNVVVVVVSVVVVVVVVVVVVVVVVVVPDDDDPPPVVVVLLVVLLVVLLVLLVVLLVQLVPDPQNLVSLLVSVVVLVVSLVVVVNDDDPPDDLVNSLVSSCVNHVQFDSPLSSQSSVLNCCSPPPPDDCDVVSSVSNNVSSVSRSVSSVPVVDPDD